Protein AF-A0A389MNS5-F1 (afdb_monomer_lite)

pLDDT: mean 88.25, std 8.62, range [44.12, 96.88]

Radius of gyration: 21.3 Å; chains: 1; bounding box: 51×49×51 Å

Secondary structure (DSSP, 8-state):
-HHHHHHHHHHHHHHHHHHHHTT-SS-TTSTHHHHHHHHHHHHHHHHHHHHHHHHHHHHHHHHHHHHHHHHHHHHHTTSS-GGGG--BTTB-HHHHHHHHHHHHHHHHHHHTTSS-HHHHHHHHHHHHHHHHHHHHHHHHHH--SHHHHHHHHHHHHHHHHHHHHS-TTTTHHHHHHHHHHHHHHHHHHTT--

Foldseek 3Di:
DVVVVVVVVVVVVVVVVVLVVVPDPPPSVCSVLVVQCVPPNNVSSVVVVVVVVVVVVVVVVVVLQVVLVVQLVCCVVVNHPVVQVDDDVNGSVVSSVVSVVVVVVVVVCCVVVVDNPVLVVVLVVLVVLLVQLVVLVVQCVPDPDPVSVVVSVVSNVVSVVVLVVPDPVSVVSVVVVVVVVVVVVVVVVVVVD

Structure (mmCIF, N/CA/C/O backbone):
data_AF-A0A389MNS5-F1
#
_entry.id   AF-A0A389MNS5-F1
#
loop_
_atom_site.group_PDB
_atom_site.id
_atom_site.type_symbol
_atom_site.label_atom_id
_atom_site.label_alt_id
_atom_site.label_comp_id
_atom_site.label_asym_id
_atom_site.label_entity_id
_atom_site.label_seq_id
_atom_site.pdbx_PDB_ins_code
_atom_site.Cartn_x
_atom_site.Cartn_y
_atom_site.Cartn_z
_atom_site.occupancy
_atom_site.B_iso_or_equiv
_atom_site.auth_seq_id
_atom_site.auth_comp_id
_atom_site.auth_asym_id
_atom_site.auth_atom_id
_atom_site.pdbx_PDB_model_num
ATOM 1 N N . MET A 1 1 ? 15.206 4.095 14.505 1.00 79.56 1 MET A N 1
ATOM 2 C CA . MET A 1 1 ? 14.026 4.662 13.815 1.00 79.56 1 MET A CA 1
ATOM 3 C C . MET A 1 1 ? 14.350 5.942 13.050 1.00 79.56 1 MET A C 1
ATOM 5 O O . MET A 1 1 ? 14.153 5.949 11.846 1.00 79.56 1 MET A O 1
ATOM 9 N N . ALA A 1 2 ? 14.882 6.997 13.681 1.00 88.06 2 ALA A N 1
ATOM 10 C CA . ALA A 1 2 ? 15.203 8.244 12.966 1.00 88.06 2 ALA A CA 1
ATOM 11 C C . ALA A 1 2 ? 16.257 8.059 11.852 1.00 88.06 2 ALA A C 1
ATOM 13 O O . ALA A 1 2 ? 16.038 8.487 10.726 1.00 88.06 2 ALA A O 1
ATOM 14 N N . LEU A 1 3 ? 17.354 7.345 12.131 1.00 91.06 3 LEU A N 1
ATOM 15 C CA . LEU A 1 3 ? 18.399 7.080 11.134 1.00 91.06 3 LEU A CA 1
ATOM 16 C C . LEU A 1 3 ? 17.879 6.278 9.929 1.00 91.06 3 LEU A C 1
ATOM 18 O O . LEU A 1 3 ? 18.114 6.656 8.789 1.00 91.06 3 LEU A O 1
ATOM 22 N N . SER A 1 4 ? 17.127 5.201 10.175 1.00 91.06 4 SER A N 1
ATOM 23 C CA . SER A 1 4 ? 16.529 4.387 9.109 1.00 91.06 4 SER A CA 1
ATOM 24 C C . SER A 1 4 ? 15.528 5.183 8.269 1.00 91.06 4 SER A C 1
ATOM 26 O O . SER A 1 4 ? 15.476 5.001 7.058 1.00 91.06 4 SER A O 1
ATOM 28 N N . TYR A 1 5 ? 14.770 6.090 8.895 1.00 90.06 5 TYR A N 1
ATOM 29 C CA . TYR A 1 5 ? 13.868 7.000 8.194 1.00 90.06 5 TYR A CA 1
ATOM 30 C C . TYR A 1 5 ? 14.632 7.956 7.271 1.00 90.06 5 TYR A C 1
ATOM 32 O O . TYR A 1 5 ? 14.294 8.059 6.097 1.00 90.06 5 TYR A O 1
ATOM 40 N N . VAL A 1 6 ? 15.695 8.598 7.771 1.00 95.44 6 VAL A N 1
ATOM 41 C CA . VAL A 1 6 ? 16.532 9.507 6.968 1.00 95.44 6 VAL A CA 1
ATOM 42 C C . VAL A 1 6 ? 17.182 8.767 5.803 1.00 95.44 6 VAL A C 1
ATOM 44 O O . VAL A 1 6 ? 17.135 9.253 4.681 1.00 95.44 6 VAL A O 1
ATOM 47 N N . ILE A 1 7 ? 17.737 7.575 6.039 1.00 94.44 7 ILE A N 1
ATOM 48 C CA . ILE A 1 7 ? 18.347 6.762 4.978 1.00 94.44 7 ILE A CA 1
ATOM 49 C C . ILE A 1 7 ? 17.316 6.417 3.900 1.00 94.44 7 ILE A C 1
ATOM 51 O O . ILE A 1 7 ? 17.575 6.641 2.721 1.00 94.44 7 ILE A O 1
ATOM 55 N N . ALA A 1 8 ? 16.144 5.910 4.289 1.00 92.12 8 ALA A N 1
ATOM 56 C CA . ALA A 1 8 ? 15.100 5.546 3.336 1.00 92.12 8 ALA A CA 1
ATOM 57 C C . ALA A 1 8 ? 14.611 6.762 2.536 1.00 92.12 8 ALA A C 1
ATOM 59 O O . ALA A 1 8 ? 14.512 6.687 1.314 1.00 92.12 8 ALA A O 1
ATOM 60 N N . LEU A 1 9 ? 14.359 7.889 3.210 1.00 95.31 9 LEU A N 1
ATOM 61 C CA . LEU A 1 9 ? 13.940 9.133 2.568 1.00 95.31 9 LEU A CA 1
ATOM 62 C C . LEU A 1 9 ? 14.981 9.610 1.548 1.00 95.31 9 LEU A C 1
ATOM 64 O O . LEU A 1 9 ? 14.625 9.914 0.413 1.00 95.31 9 LEU A O 1
ATOM 68 N N . SER A 1 10 ? 16.262 9.618 1.923 1.00 95.25 10 SER A N 1
ATOM 69 C CA . SER A 1 10 ? 17.355 9.989 1.023 1.00 95.25 10 SER A CA 1
ATOM 70 C C . SER A 1 10 ? 17.436 9.062 -0.187 1.00 95.25 10 SER A C 1
ATOM 72 O O . SER A 1 10 ? 17.551 9.546 -1.306 1.00 95.25 10 SER A O 1
ATOM 74 N N . ILE A 1 11 ? 17.322 7.743 0.006 1.00 93.06 11 ILE A N 1
ATOM 75 C CA . ILE A 1 11 ? 17.327 6.774 -1.100 1.00 93.06 11 ILE A CA 1
ATOM 76 C C . ILE A 1 11 ? 16.161 7.043 -2.058 1.00 93.06 11 ILE A C 1
ATOM 78 O O . ILE A 1 11 ? 16.379 7.114 -3.265 1.00 93.06 11 ILE A O 1
ATOM 82 N N . TYR A 1 12 ? 14.945 7.240 -1.540 1.00 92.19 12 TYR A N 1
ATOM 83 C CA . TYR A 1 12 ? 13.779 7.524 -2.380 1.00 92.19 12 TYR A CA 1
ATOM 84 C C . TYR A 1 12 ? 13.935 8.823 -3.173 1.00 92.19 12 TYR A C 1
ATOM 86 O O . TYR A 1 12 ? 13.671 8.829 -4.373 1.00 92.19 12 TYR A O 1
ATOM 94 N N . LEU A 1 13 ? 14.400 9.902 -2.536 1.00 94.31 13 LEU A N 1
ATOM 95 C CA . LEU A 1 13 ? 14.616 11.186 -3.208 1.00 94.31 13 LEU A CA 1
ATOM 96 C C . LEU A 1 13 ? 15.709 11.097 -4.279 1.00 94.31 13 LEU A C 1
ATOM 98 O O . LEU A 1 13 ? 15.526 11.613 -5.379 1.00 94.31 13 LEU A O 1
ATOM 102 N N . LEU A 1 14 ? 16.819 10.414 -3.986 1.00 91.75 14 LEU A N 1
ATOM 103 C CA . LEU A 1 14 ? 17.921 10.235 -4.933 1.00 91.75 14 LEU A CA 1
ATOM 104 C C . LEU A 1 14 ? 17.500 9.398 -6.142 1.00 91.75 14 LEU A C 1
ATOM 106 O O . LEU A 1 14 ? 17.809 9.770 -7.271 1.00 91.75 14 LEU A O 1
ATOM 110 N N . ILE A 1 15 ? 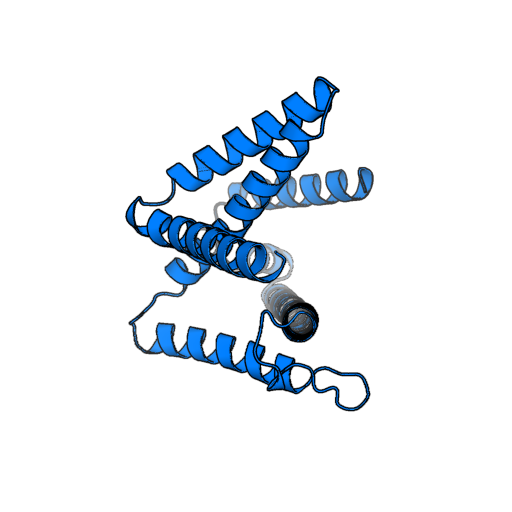16.768 8.301 -5.926 1.00 87.94 15 ILE A N 1
ATOM 111 C CA . ILE A 1 15 ? 16.247 7.472 -7.020 1.00 87.94 15 ILE A CA 1
ATOM 112 C C . ILE A 1 15 ? 15.243 8.266 -7.856 1.00 87.94 15 ILE A C 1
ATOM 114 O O . ILE A 1 15 ? 15.350 8.266 -9.078 1.00 87.94 15 ILE A O 1
ATOM 118 N N . ALA A 1 16 ? 14.297 8.967 -7.225 1.00 88.12 16 ALA A N 1
ATOM 119 C CA . ALA A 1 16 ? 13.317 9.779 -7.942 1.00 88.12 16 ALA A CA 1
ATOM 120 C C . ALA A 1 16 ? 13.998 10.851 -8.806 1.00 88.12 16 ALA A C 1
ATOM 122 O O . ALA A 1 16 ? 13.652 11.020 -9.974 1.00 88.12 16 ALA A O 1
ATOM 123 N N . TRP A 1 17 ? 15.012 11.525 -8.258 1.00 89.56 17 TRP A N 1
ATOM 124 C CA . TRP A 1 17 ? 15.795 12.508 -8.998 1.00 89.56 17 TRP A CA 1
ATOM 125 C C . TRP A 1 17 ? 16.568 11.882 -10.166 1.00 89.56 17 TRP A C 1
ATOM 127 O O . TRP A 1 17 ? 16.546 12.425 -11.269 1.00 89.56 17 TRP A O 1
ATOM 137 N N . LEU A 1 18 ? 17.195 10.723 -9.953 1.00 86.25 18 LEU A N 1
ATOM 138 C CA . LEU A 1 18 ? 17.927 9.982 -10.982 1.00 86.25 18 LEU A CA 1
ATOM 139 C C . LEU A 1 18 ? 17.016 9.527 -12.130 1.00 86.25 18 LEU A C 1
ATOM 141 O O . LEU A 1 18 ? 17.358 9.690 -13.296 1.00 86.25 18 LEU A O 1
ATOM 145 N N . VAL A 1 19 ? 15.837 8.989 -11.818 1.00 84.75 19 VAL A N 1
ATOM 146 C CA . VAL A 1 19 ? 14.870 8.545 -12.833 1.00 84.75 19 VAL A CA 1
ATOM 147 C C . VAL A 1 19 ? 14.302 9.741 -13.597 1.00 84.75 19 VAL A C 1
ATOM 149 O O . VAL A 1 19 ? 14.167 9.684 -14.817 1.00 84.75 19 VAL A O 1
ATOM 152 N N . SER A 1 20 ? 14.022 10.846 -12.899 1.00 85.12 20 SER A N 1
ATOM 153 C CA . SER A 1 20 ? 13.537 12.081 -13.519 1.00 85.12 20 SER A CA 1
ATOM 154 C C . SER A 1 20 ? 14.567 12.731 -14.444 1.00 85.12 20 SER A C 1
ATOM 156 O O . SER A 1 20 ? 14.172 13.358 -15.424 1.00 85.12 20 SER A O 1
ATOM 158 N N . SER A 1 21 ? 15.863 12.631 -14.140 1.00 84.69 21 SER A N 1
ATOM 159 C CA . SER A 1 21 ? 16.923 13.229 -14.962 1.00 84.69 21 SER A CA 1
ATOM 160 C C . SER A 1 21 ? 17.310 12.364 -16.162 1.00 84.69 21 SER A C 1
ATOM 162 O O . SER A 1 21 ? 17.815 12.893 -17.149 1.00 84.69 21 SER A O 1
ATOM 164 N N . ALA A 1 22 ? 17.020 11.062 -16.119 1.00 80.38 22 ALA A N 1
ATOM 165 C CA . ALA A 1 22 ? 17.380 10.101 -17.159 1.00 80.38 22 ALA A CA 1
ATOM 166 C C . ALA A 1 22 ? 16.559 10.201 -18.466 1.00 80.38 22 ALA A C 1
ATOM 168 O O . ALA A 1 22 ? 16.797 9.400 -19.365 1.00 80.38 22 ALA A O 1
ATOM 169 N N . GLN A 1 23 ? 15.607 11.143 -18.583 1.00 71.00 23 GLN A N 1
ATOM 170 C CA . GLN A 1 23 ? 14.767 11.378 -19.777 1.00 71.00 23 GLN A CA 1
ATOM 171 C C . GLN A 1 23 ? 14.205 10.088 -20.411 1.00 71.00 23 GLN A C 1
ATOM 173 O O . GLN A 1 23 ? 14.219 9.907 -21.625 1.00 71.00 23 GLN A O 1
ATOM 178 N N . LEU A 1 24 ? 13.722 9.158 -19.583 1.00 73.56 24 LEU A N 1
ATOM 179 C CA . LEU A 1 24 ? 13.164 7.897 -20.068 1.00 73.56 24 LEU A CA 1
ATOM 180 C C . LEU A 1 24 ? 11.864 8.173 -20.839 1.00 73.56 24 LEU A C 1
ATOM 182 O O . LEU A 1 24 ? 10.874 8.578 -20.240 1.00 73.56 24 LEU A O 1
ATOM 186 N N . GLU A 1 25 ? 11.862 7.941 -22.154 1.00 60.22 25 GLU A N 1
ATOM 187 C CA . GLU A 1 25 ? 10.748 8.320 -23.043 1.00 60.22 25 GLU A CA 1
ATOM 188 C C . GLU A 1 25 ? 9.469 7.475 -22.866 1.00 60.22 25 GLU A C 1
ATOM 190 O O . GLU A 1 25 ? 8.421 7.840 -23.390 1.00 60.22 25 GLU A O 1
ATOM 195 N N . SER A 1 26 ? 9.515 6.344 -22.147 1.00 60.53 26 SER A N 1
ATOM 196 C CA . SER A 1 26 ? 8.335 5.461 -22.009 1.00 60.53 26 SER A CA 1
ATOM 197 C C . SER A 1 26 ? 8.367 4.408 -20.889 1.00 60.53 26 SER A C 1
ATOM 199 O O . SER A 1 26 ? 7.357 3.752 -20.663 1.00 60.53 26 SER A O 1
ATOM 201 N N . ASN A 1 27 ? 9.470 4.241 -20.145 1.00 64.12 27 ASN A N 1
ATOM 202 C CA . ASN A 1 27 ? 9.654 3.107 -19.219 1.00 64.12 27 ASN A CA 1
ATOM 203 C C . ASN A 1 27 ? 9.802 3.530 -17.746 1.00 64.12 27 ASN A C 1
ATOM 205 O O . ASN A 1 27 ? 10.743 3.118 -17.064 1.00 64.12 27 ASN A O 1
ATOM 209 N N . TYR A 1 28 ? 8.884 4.358 -17.238 1.00 68.69 28 TYR A N 1
ATOM 210 C CA . TYR A 1 28 ? 8.904 4.794 -15.831 1.00 68.69 28 TYR A CA 1
ATOM 211 C C . TYR A 1 28 ? 8.653 3.658 -14.832 1.00 68.69 28 TYR A C 1
ATOM 213 O O . TYR A 1 28 ? 9.033 3.771 -13.669 1.00 68.69 28 TYR A O 1
ATOM 221 N N . GLU A 1 29 ? 8.028 2.567 -15.276 1.00 73.06 29 GLU A N 1
ATOM 222 C CA . GLU A 1 29 ? 7.687 1.410 -14.441 1.00 73.06 29 GLU A CA 1
ATOM 223 C C . GLU A 1 29 ? 8.903 0.516 -14.164 1.00 73.06 29 GLU A C 1
ATOM 225 O O . GLU A 1 29 ? 9.010 -0.096 -13.101 1.00 73.06 29 GLU A O 1
ATOM 230 N N . THR A 1 30 ? 9.862 0.477 -15.093 1.00 85.00 30 THR A N 1
ATOM 231 C CA . THR A 1 30 ? 11.074 -0.343 -14.986 1.00 85.00 30 THR A CA 1
ATOM 232 C C . THR A 1 30 ? 12.341 0.457 -15.306 1.00 85.00 30 THR A C 1
ATOM 234 O O . THR A 1 30 ? 13.139 0.036 -16.148 1.00 85.00 30 THR A O 1
ATOM 237 N N . PRO A 1 31 ? 12.579 1.602 -14.640 1.00 85.56 31 PRO A N 1
ATOM 238 C CA . PRO A 1 31 ? 13.595 2.566 -15.060 1.00 85.56 31 PRO A CA 1
ATOM 239 C C . PRO A 1 31 ? 15.023 2.023 -14.911 1.00 85.56 31 PRO A C 1
ATOM 241 O O . PRO A 1 31 ? 15.931 2.431 -15.628 1.00 85.56 31 PRO A O 1
ATOM 244 N N . PHE A 1 32 ? 15.230 1.048 -14.023 1.00 86.94 32 PHE A N 1
ATOM 245 C CA . PHE A 1 32 ? 16.531 0.417 -13.806 1.00 86.94 32 PHE A CA 1
ATOM 246 C C . PHE A 1 32 ? 16.976 -0.491 -14.960 1.00 86.94 32 PHE A C 1
ATOM 248 O O . PHE A 1 32 ? 18.177 -0.689 -15.136 1.00 86.94 32 PHE A O 1
ATOM 255 N N . ILE A 1 33 ? 16.049 -1.028 -15.761 1.00 89.88 33 ILE A N 1
ATOM 256 C CA . ILE A 1 33 ? 16.388 -1.894 -16.900 1.00 89.88 33 ILE A CA 1
ATOM 257 C C . ILE A 1 33 ? 17.168 -1.115 -17.971 1.00 89.88 33 ILE A C 1
ATOM 259 O O . ILE A 1 33 ? 18.317 -1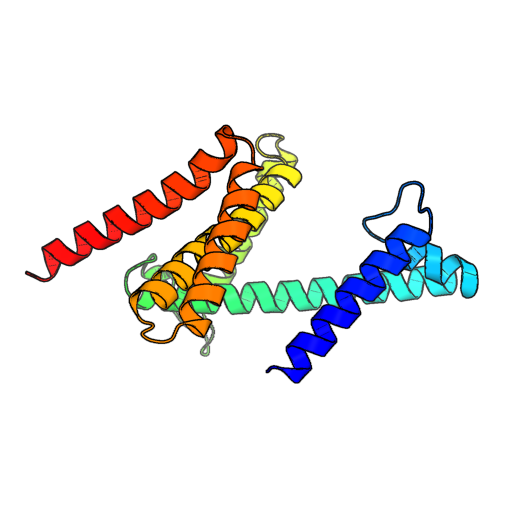.479 -18.221 1.00 89.88 33 ILE A O 1
ATOM 263 N N . PRO A 1 34 ? 16.640 -0.027 -18.571 1.00 87.94 34 PRO A N 1
ATOM 264 C CA . PRO A 1 34 ? 17.375 0.714 -19.595 1.00 87.94 34 PRO A CA 1
ATOM 265 C C . PRO A 1 34 ? 18.667 1.337 -19.048 1.00 87.94 34 PRO A C 1
ATOM 267 O O . PRO A 1 34 ? 19.681 1.325 -19.740 1.00 87.94 34 PRO A O 1
ATOM 270 N N . LEU A 1 35 ? 18.671 1.803 -17.793 1.00 87.06 35 LEU A N 1
ATOM 271 C CA . LEU A 1 35 ? 19.863 2.371 -17.153 1.00 87.06 35 LEU A CA 1
ATOM 272 C C . LEU A 1 35 ? 20.999 1.352 -17.007 1.00 87.06 35 LEU A C 1
ATOM 274 O O . LEU A 1 35 ? 22.148 1.643 -17.330 1.00 87.06 35 LEU A O 1
ATOM 278 N N . THR A 1 36 ? 20.690 0.146 -16.530 1.00 89.44 36 THR A N 1
ATOM 279 C CA . THR A 1 36 ? 21.702 -0.912 -16.391 1.00 89.44 36 THR A CA 1
ATOM 280 C C . THR A 1 36 ? 22.114 -1.473 -17.742 1.00 89.44 36 THR A C 1
ATOM 282 O O . THR A 1 36 ? 23.295 -1.736 -17.949 1.00 89.44 36 THR A O 1
ATOM 285 N N . GLN A 1 37 ? 21.179 -1.603 -18.684 1.00 91.50 37 GLN A N 1
ATOM 286 C CA . GLN A 1 37 ? 21.466 -2.071 -20.035 1.00 91.50 37 GLN A CA 1
ATOM 287 C C . GLN A 1 37 ? 22.392 -1.115 -20.795 1.00 91.50 37 GLN A C 1
ATOM 289 O O . GLN A 1 37 ? 23.255 -1.580 -21.535 1.00 91.50 37 GLN A O 1
ATOM 294 N N . ALA A 1 38 ? 22.273 0.198 -20.579 1.00 88.62 38 ALA A N 1
ATOM 295 C CA . ALA A 1 38 ? 23.166 1.189 -21.179 1.00 88.62 38 ALA A CA 1
ATOM 296 C C . ALA A 1 38 ? 24.636 1.022 -20.746 1.00 88.62 38 ALA A C 1
ATOM 298 O O . ALA A 1 38 ? 25.537 1.382 -21.497 1.00 88.62 38 ALA A O 1
ATOM 299 N N . VAL A 1 39 ? 24.884 0.461 -19.556 1.00 91.75 39 VAL A N 1
ATOM 300 C CA . VAL A 1 39 ? 26.237 0.300 -18.990 1.00 91.75 39 VAL A CA 1
ATOM 301 C C . VAL A 1 39 ? 26.764 -1.129 -19.142 1.00 91.75 39 VAL A C 1
ATOM 303 O O . VAL A 1 39 ? 27.933 -1.334 -19.453 1.00 91.75 39 VAL A O 1
ATOM 306 N N . LEU A 1 40 ? 25.912 -2.127 -18.910 1.00 93.75 40 LEU A N 1
ATOM 307 C CA . LEU A 1 40 ? 26.276 -3.546 -18.811 1.00 93.75 40 LEU A CA 1
ATOM 308 C C . LEU A 1 40 ? 25.766 -4.381 -19.998 1.00 93.75 40 LEU A C 1
ATOM 310 O O . LEU A 1 40 ? 25.896 -5.608 -20.004 1.00 93.75 40 LEU A O 1
ATOM 314 N N . GLY A 1 41 ? 25.151 -3.738 -20.993 1.00 94.38 41 GLY A N 1
ATOM 315 C CA . GLY A 1 41 ? 24.521 -4.401 -22.129 1.00 94.38 41 GLY A CA 1
ATOM 316 C C . GLY A 1 41 ? 23.293 -5.232 -21.740 1.00 94.38 41 GLY A C 1
ATOM 317 O O . GLY A 1 41 ? 22.789 -5.190 -20.615 1.00 94.38 41 GLY A O 1
ATOM 318 N N . HIS A 1 42 ? 22.801 -6.033 -22.687 1.00 94.00 42 HIS A N 1
ATOM 319 C CA . HIS A 1 42 ? 21.581 -6.832 -22.510 1.00 94.00 42 HIS A CA 1
ATOM 320 C C . HIS A 1 42 ? 21.647 -7.810 -21.327 1.00 94.00 42 HIS A C 1
ATOM 322 O O . HIS A 1 42 ? 20.645 -8.015 -20.647 1.00 94.00 42 HIS A O 1
ATOM 328 N N . ALA A 1 43 ? 22.824 -8.376 -21.042 1.00 94.25 43 ALA A N 1
ATOM 329 C CA . ALA A 1 43 ? 23.010 -9.281 -19.910 1.00 94.25 43 ALA A CA 1
ATOM 330 C C . ALA A 1 43 ? 22.714 -8.593 -18.563 1.00 94.25 43 ALA A C 1
ATOM 332 O O . ALA A 1 43 ? 22.045 -9.180 -17.711 1.00 94.25 43 ALA A O 1
ATOM 333 N N . GLY A 1 44 ? 23.140 -7.335 -18.391 1.00 92.31 44 GLY A N 1
ATOM 334 C CA . GLY A 1 44 ? 22.820 -6.540 -17.202 1.00 92.31 44 GLY A CA 1
ATOM 335 C C . GLY A 1 44 ? 21.327 -6.233 -17.077 1.00 92.31 44 GLY 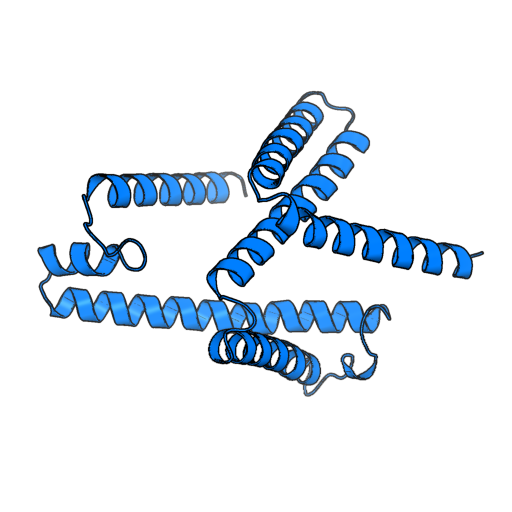A C 1
ATOM 336 O O . GLY A 1 44 ? 20.768 -6.364 -15.987 1.00 92.31 44 GLY A O 1
ATOM 337 N N . GLY A 1 45 ? 20.668 -5.925 -18.200 1.00 91.75 45 GLY A N 1
ATOM 338 C CA . GLY A 1 45 ? 19.216 -5.732 -18.262 1.00 91.75 45 GLY A CA 1
ATOM 339 C C . GLY A 1 45 ? 18.432 -6.973 -17.813 1.00 91.75 45 GLY A C 1
ATOM 340 O O . GLY A 1 45 ? 17.511 -6.873 -16.999 1.00 91.75 45 GLY A O 1
ATOM 341 N N . TYR A 1 46 ? 18.826 -8.168 -18.266 1.00 94.38 46 TYR A N 1
ATOM 342 C CA . TYR A 1 46 ? 18.196 -9.418 -17.823 1.00 94.38 46 TYR A CA 1
ATOM 343 C C . TYR A 1 46 ? 18.442 -9.707 -16.341 1.00 94.38 46 TYR A C 1
ATOM 345 O O . TYR A 1 46 ? 17.509 -10.079 -15.627 1.00 94.38 46 TYR A O 1
ATOM 353 N N . ALA A 1 47 ? 19.670 -9.496 -15.860 1.00 95.25 47 ALA A N 1
ATOM 354 C CA . ALA A 1 47 ? 20.016 -9.724 -14.461 1.00 95.25 47 ALA A CA 1
ATOM 355 C C . ALA A 1 47 ? 19.210 -8.821 -13.513 1.00 95.25 47 ALA A C 1
ATOM 357 O O . ALA A 1 47 ? 18.643 -9.315 -12.535 1.00 95.25 47 ALA A O 1
ATOM 358 N N . ILE A 1 48 ? 19.099 -7.518 -13.813 1.00 94.50 48 ILE A N 1
ATOM 359 C CA . ILE A 1 48 ? 18.323 -6.597 -12.969 1.00 94.50 48 ILE A CA 1
ATOM 360 C C . ILE A 1 48 ? 16.824 -6.906 -13.017 1.00 94.50 48 ILE A C 1
ATOM 362 O O . ILE A 1 48 ? 16.151 -6.805 -11.995 1.00 94.50 48 ILE A O 1
ATOM 366 N N . SER A 1 49 ? 16.310 -7.341 -14.171 1.00 93.25 49 SER A N 1
ATOM 367 C CA . SER A 1 49 ? 14.904 -7.729 -14.329 1.00 93.25 49 SER A CA 1
ATOM 368 C C . SER A 1 49 ? 14.573 -8.952 -13.476 1.00 93.25 49 SER A C 1
ATOM 370 O O . SER A 1 49 ? 13.598 -8.942 -12.727 1.00 93.25 49 SER A O 1
ATOM 372 N N . ALA A 1 50 ? 15.420 -9.985 -13.528 1.00 95.50 50 ALA A N 1
ATOM 373 C CA . ALA A 1 50 ? 15.263 -11.180 -12.705 1.00 95.50 50 ALA A CA 1
ATOM 374 C C . ALA A 1 50 ? 15.320 -10.841 -11.209 1.00 95.50 50 ALA A C 1
ATOM 376 O O . ALA A 1 50 ? 14.474 -11.295 -10.438 1.00 95.50 50 ALA A O 1
ATOM 377 N N . LEU A 1 51 ? 16.269 -9.991 -10.803 1.00 95.06 51 LEU A N 1
ATOM 378 C CA . LEU A 1 51 ? 16.371 -9.532 -9.420 1.00 95.06 51 LEU A CA 1
ATOM 379 C C . LEU A 1 51 ? 15.117 -8.763 -8.981 1.00 95.06 51 LEU A C 1
ATOM 381 O O . LEU A 1 51 ? 14.586 -9.036 -7.905 1.00 95.06 51 LEU A O 1
ATOM 385 N N . ALA A 1 52 ? 14.615 -7.844 -9.807 1.00 92.56 52 ALA A N 1
ATOM 386 C CA . ALA A 1 52 ? 13.408 -7.076 -9.513 1.00 92.56 52 ALA A CA 1
ATOM 387 C C . ALA A 1 52 ? 12.189 -7.990 -9.320 1.00 92.56 52 ALA A C 1
ATOM 389 O O . ALA A 1 52 ? 11.479 -7.857 -8.322 1.00 92.56 52 ALA A O 1
ATOM 390 N N . VAL A 1 53 ? 11.989 -8.967 -10.211 1.00 94.62 53 VAL A N 1
ATOM 391 C CA . VAL A 1 53 ? 10.903 -9.954 -10.091 1.00 94.62 53 VAL A CA 1
ATOM 392 C C . VAL A 1 53 ? 11.024 -10.744 -8.789 1.00 94.62 53 VAL A C 1
ATOM 394 O O . VAL A 1 53 ? 10.044 -10.854 -8.054 1.00 94.62 53 VAL A O 1
ATOM 397 N N . LEU A 1 54 ? 12.217 -11.245 -8.454 1.00 96.50 54 LEU A N 1
ATOM 398 C CA . LEU A 1 54 ? 12.438 -11.992 -7.211 1.00 96.50 54 LEU A CA 1
ATOM 399 C C . LEU A 1 54 ? 12.122 -11.151 -5.968 1.00 96.50 54 LEU A C 1
ATOM 401 O O . LEU A 1 54 ? 11.462 -11.641 -5.050 1.00 96.50 54 LEU A O 1
ATOM 405 N N . LEU A 1 55 ? 12.551 -9.886 -5.942 1.00 94.75 55 LEU A N 1
ATOM 406 C CA . LEU A 1 55 ? 12.290 -8.973 -4.827 1.00 94.75 55 LEU A CA 1
ATOM 407 C C . LEU A 1 55 ? 10.797 -8.663 -4.673 1.00 94.75 55 LEU A C 1
ATOM 409 O O . LEU A 1 55 ? 10.276 -8.710 -3.557 1.00 94.75 55 LEU A O 1
ATOM 413 N N . VAL A 1 56 ? 10.095 -8.390 -5.777 1.00 94.12 56 VAL A N 1
ATOM 414 C CA . VAL A 1 56 ? 8.647 -8.124 -5.767 1.00 94.12 56 VAL A CA 1
ATOM 415 C C . VAL A 1 56 ? 7.872 -9.360 -5.316 1.00 94.12 56 VAL A C 1
ATOM 417 O O . VAL A 1 56 ? 7.001 -9.255 -4.454 1.00 94.12 56 VAL A O 1
ATOM 420 N N . VAL A 1 57 ? 8.219 -10.545 -5.824 1.00 95.75 57 VAL A N 1
ATOM 421 C CA . VAL A 1 57 ? 7.583 -11.810 -5.427 1.00 95.75 57 VAL A CA 1
ATOM 422 C C . VAL A 1 57 ? 7.819 -12.103 -3.944 1.00 95.75 57 VAL A C 1
ATOM 424 O O . VAL A 1 57 ? 6.875 -12.434 -3.224 1.00 95.75 57 VAL A O 1
ATOM 427 N N . ALA A 1 58 ? 9.047 -11.930 -3.448 1.00 95.56 58 ALA A N 1
ATOM 428 C CA . ALA A 1 58 ? 9.351 -12.093 -2.028 1.00 95.56 58 ALA A CA 1
ATOM 429 C C . ALA A 1 58 ? 8.549 -11.112 -1.152 1.00 95.56 58 ALA A C 1
ATOM 431 O O . ALA A 1 58 ? 8.014 -11.501 -0.108 1.00 95.56 58 ALA A O 1
ATOM 432 N N . ASN A 1 59 ? 8.414 -9.855 -1.589 1.00 96.12 59 ASN A N 1
ATOM 433 C CA . ASN A 1 59 ? 7.604 -8.855 -0.897 1.00 96.12 59 ASN A CA 1
ATOM 434 C C . ASN A 1 59 ? 6.114 -9.233 -0.879 1.00 96.12 59 ASN A C 1
ATOM 436 O O . ASN A 1 59 ? 5.488 -9.183 0.181 1.00 96.12 59 ASN A O 1
ATOM 440 N N . LEU A 1 60 ? 5.573 -9.698 -2.009 1.00 94.56 60 LEU A N 1
ATOM 441 C CA . LEU A 1 60 ? 4.190 -10.159 -2.129 1.00 94.56 60 LEU A CA 1
ATOM 442 C C . LEU A 1 60 ? 3.897 -11.337 -1.191 1.00 94.56 60 LEU A C 1
ATOM 444 O O . LEU A 1 60 ? 2.893 -11.319 -0.478 1.00 94.56 60 LEU A O 1
ATOM 448 N N . PHE A 1 61 ? 4.783 -12.335 -1.127 1.00 94.56 61 PHE A N 1
ATOM 449 C CA . PHE A 1 61 ? 4.631 -13.452 -0.189 1.00 94.56 61 PHE A CA 1
ATOM 450 C C . PHE A 1 61 ? 4.591 -12.975 1.264 1.00 94.56 61 PHE A C 1
ATOM 452 O O . PHE A 1 61 ? 3.722 -13.400 2.031 1.00 94.56 61 PHE A O 1
ATOM 459 N N . SER A 1 62 ? 5.495 -12.068 1.641 1.00 95.19 62 SER A N 1
ATOM 460 C CA . SER A 1 62 ? 5.509 -11.474 2.981 1.00 95.19 62 SER A CA 1
ATOM 461 C C . SER A 1 62 ? 4.207 -10.723 3.282 1.00 95.19 62 SER A C 1
ATOM 463 O O . SER A 1 62 ? 3.616 -10.909 4.350 1.00 95.19 62 SER A O 1
ATOM 465 N N . ALA A 1 63 ? 3.704 -9.945 2.319 1.00 94.38 63 ALA A N 1
ATOM 466 C CA . ALA A 1 63 ? 2.454 -9.206 2.448 1.00 94.38 63 ALA A CA 1
ATOM 467 C C . ALA A 1 63 ? 1.248 -10.137 2.643 1.00 94.38 63 ALA A C 1
ATOM 469 O O . ALA A 1 63 ? 0.465 -9.924 3.569 1.00 94.38 63 ALA A O 1
ATOM 470 N N . ILE A 1 64 ? 1.126 -11.206 1.846 1.00 96.31 64 ILE A N 1
ATOM 471 C CA . ILE A 1 64 ? 0.040 -12.192 1.978 1.00 96.31 64 ILE A CA 1
ATOM 472 C C . ILE A 1 64 ? 0.024 -12.775 3.393 1.00 96.31 64 ILE A C 1
ATOM 474 O O . ILE A 1 64 ? -1.017 -12.773 4.055 1.00 96.31 64 ILE A O 1
ATOM 478 N N . TRP A 1 65 ? 1.173 -13.223 3.903 1.00 95.94 65 TRP A N 1
ATOM 479 C CA . TRP A 1 65 ? 1.262 -13.774 5.257 1.00 95.94 65 TRP A CA 1
ATOM 480 C C . TRP A 1 65 ? 0.987 -12.732 6.345 1.00 95.94 65 TRP A C 1
ATOM 482 O O . TRP A 1 65 ? 0.269 -13.028 7.304 1.00 95.94 65 TRP A O 1
ATOM 492 N N . GLY A 1 66 ? 1.525 -11.519 6.204 1.00 95.62 66 GLY A N 1
ATOM 493 C CA . GLY A 1 66 ? 1.312 -10.421 7.147 1.00 95.62 66 GLY A CA 1
ATOM 494 C C . GLY A 1 66 ? -0.163 -10.038 7.265 1.00 95.62 66 GLY A C 1
ATOM 495 O O . GLY A 1 66 ? -0.714 -10.017 8.368 1.00 95.62 66 GLY A O 1
ATOM 496 N N . ILE A 1 67 ? -0.830 -9.829 6.129 1.00 95.19 67 ILE A N 1
ATOM 497 C CA . ILE A 1 67 ? -2.259 -9.495 6.072 1.00 95.19 67 ILE A CA 1
ATOM 498 C C . ILE A 1 67 ? -3.101 -10.660 6.603 1.00 95.19 67 ILE A C 1
ATOM 500 O O . ILE A 1 67 ? -4.039 -10.441 7.362 1.00 95.19 67 ILE A O 1
ATOM 504 N N . SER A 1 68 ? -2.741 -11.908 6.303 1.00 96.25 68 SER A N 1
ATOM 505 C CA . SER A 1 68 ? -3.470 -13.082 6.810 1.00 96.25 68 SER A CA 1
ATOM 506 C C . SER A 1 68 ? -3.453 -13.175 8.337 1.00 96.25 68 SER A C 1
ATOM 508 O O . SER A 1 68 ? -4.463 -13.525 8.948 1.00 96.25 68 SER A O 1
ATOM 510 N N . ARG A 1 69 ? -2.333 -12.817 8.981 1.00 95.44 69 ARG A N 1
ATOM 511 C CA . ARG A 1 69 ? -2.245 -12.732 10.451 1.00 95.44 69 ARG A CA 1
ATOM 512 C C . ARG A 1 69 ? -3.107 -11.601 11.011 1.00 95.44 69 ARG A C 1
ATOM 514 O O . ARG A 1 69 ? -3.737 -11.786 12.051 1.00 95.44 69 ARG A O 1
ATOM 521 N N . LEU A 1 70 ? -3.176 -10.463 10.318 1.00 93.94 70 LEU A N 1
ATOM 522 C CA . LEU A 1 70 ? -4.085 -9.372 10.676 1.00 93.94 70 LEU A CA 1
ATOM 523 C C . LEU A 1 70 ? -5.549 -9.824 10.579 1.00 93.94 70 LEU A C 1
ATOM 525 O O . LEU A 1 70 ? -6.302 -9.645 11.530 1.00 93.94 70 LEU A O 1
ATOM 529 N N . VAL A 1 71 ? -5.939 -10.473 9.480 1.00 95.00 71 VAL A N 1
ATOM 530 C CA . VAL A 1 71 ? -7.298 -11.004 9.274 1.00 95.00 71 VAL A CA 1
ATOM 531 C C . VAL A 1 71 ? -7.662 -12.038 10.342 1.00 95.00 71 VAL A C 1
ATOM 533 O O . VAL A 1 71 ? -8.745 -11.960 10.919 1.00 95.00 71 VAL A O 1
ATOM 536 N N . TYR A 1 72 ? -6.754 -12.963 10.661 1.00 95.50 72 TYR A N 1
ATOM 537 C CA . TYR A 1 72 ? -6.921 -13.913 11.765 1.00 95.50 72 TYR A CA 1
ATOM 538 C C . TYR A 1 72 ? -7.142 -13.205 13.113 1.00 95.50 72 TYR A C 1
ATOM 540 O O . TYR A 1 72 ? -8.046 -13.559 13.873 1.00 95.50 72 TYR A O 1
ATOM 548 N N . SER A 1 73 ? -6.337 -12.179 13.407 1.00 93.88 73 SER A N 1
ATOM 549 C CA . SER A 1 73 ? -6.466 -11.384 14.632 1.00 93.88 73 SER A CA 1
ATOM 550 C C . SER A 1 73 ? -7.831 -10.692 14.697 1.00 93.88 73 SER A C 1
ATOM 552 O O . SER A 1 73 ? -8.560 -10.834 15.677 1.00 93.88 73 SER A O 1
ATOM 554 N N . LEU A 1 74 ? -8.253 -10.040 13.609 1.00 90.88 74 LEU A N 1
ATOM 555 C CA . LEU A 1 74 ? -9.571 -9.410 13.498 1.00 90.88 74 LEU A CA 1
ATOM 556 C C . LEU A 1 74 ? -10.715 -10.424 13.666 1.00 90.88 74 LEU A C 1
ATOM 558 O O . LEU A 1 74 ? -11.697 -10.137 14.353 1.00 90.88 74 LEU A O 1
ATOM 562 N N . ALA A 1 75 ? -10.590 -11.622 13.092 1.00 92.44 75 ALA A N 1
ATOM 563 C CA . ALA A 1 75 ? -11.560 -12.703 13.273 1.00 92.44 75 ALA A CA 1
ATOM 564 C C . ALA A 1 75 ? -11.651 -13.151 14.740 1.00 92.44 75 ALA A C 1
ATOM 566 O O . ALA A 1 75 ? -12.746 -13.405 15.241 1.00 92.44 75 ALA A O 1
ATOM 567 N N . SER A 1 76 ? -10.521 -13.166 15.452 1.00 90.56 76 SER A N 1
ATOM 568 C CA . SER A 1 76 ? -10.451 -13.537 16.872 1.00 90.56 76 SER A CA 1
ATOM 569 C C . SER A 1 76 ? -11.163 -12.518 17.773 1.00 90.56 76 SER A C 1
ATOM 571 O O . SER A 1 76 ? -11.767 -12.893 18.773 1.00 90.56 76 SER A O 1
ATOM 573 N N . TYR A 1 77 ? -11.198 -11.242 17.369 1.00 89.75 77 TYR A N 1
ATOM 574 C CA . TYR A 1 77 ? -12.002 -10.180 17.997 1.00 89.75 77 TYR A CA 1
ATOM 575 C C . TYR A 1 77 ? -13.447 -10.090 17.461 1.00 89.75 77 TYR A C 1
ATOM 577 O O . TYR A 1 77 ? -14.143 -9.089 17.679 1.00 89.75 77 TYR A O 1
ATOM 585 N N . GLY A 1 78 ? -13.907 -11.096 16.708 1.00 86.12 78 GLY A N 1
ATOM 586 C CA . GLY A 1 78 ? -15.256 -11.145 16.137 1.00 86.12 78 GLY A CA 1
ATOM 587 C C . GLY A 1 78 ? -15.549 -10.036 15.120 1.00 86.12 78 GLY A C 1
ATOM 588 O O . GLY A 1 78 ? -16.706 -9.659 14.949 1.00 86.12 78 GLY A O 1
ATOM 589 N N . ILE A 1 79 ? -14.516 -9.453 14.501 1.00 85.81 79 ILE A N 1
ATOM 590 C CA . ILE A 1 79 ? -14.652 -8.446 13.432 1.00 85.81 79 ILE A CA 1
ATOM 591 C C . ILE A 1 79 ? -14.823 -9.135 12.071 1.00 85.81 79 ILE A C 1
ATOM 593 O O . ILE A 1 79 ? -15.573 -8.651 11.231 1.00 85.81 79 ILE A O 1
ATOM 597 N N . ALA A 1 80 ? -14.166 -10.278 11.869 1.00 87.94 80 ALA A N 1
ATOM 598 C CA . ALA A 1 80 ? -14.241 -11.079 10.647 1.00 87.94 80 ALA A CA 1
ATOM 599 C C . ALA A 1 80 ? -14.883 -12.462 10.915 1.00 87.94 80 ALA A C 1
ATOM 601 O O . ALA A 1 80 ? -15.043 -12.844 12.080 1.00 87.94 80 ALA A O 1
ATOM 602 N N . PRO A 1 81 ? -15.273 -13.225 9.871 1.00 89.81 81 PRO A N 1
ATOM 603 C CA . PRO A 1 81 ? -15.921 -14.524 10.038 1.00 89.81 81 PRO A CA 1
ATOM 604 C C . PRO A 1 81 ? -15.119 -15.481 10.925 1.00 89.81 81 PRO A C 1
ATOM 606 O O . PRO A 1 81 ? -13.928 -15.701 10.702 1.00 89.81 81 PRO A O 1
ATOM 609 N N . ARG A 1 82 ? -15.796 -16.121 11.889 1.00 90.06 82 ARG A N 1
ATOM 610 C CA . ARG A 1 82 ? -15.175 -17.062 12.844 1.00 90.06 82 ARG A CA 1
ATOM 611 C C . ARG A 1 82 ? -14.433 -18.213 12.162 1.00 90.06 82 ARG A C 1
ATOM 613 O O . ARG A 1 82 ? -13.462 -18.719 12.700 1.00 90.06 82 ARG A O 1
ATOM 620 N N . GLY A 1 83 ? -14.833 -18.596 10.948 1.00 90.56 83 GLY A N 1
ATOM 621 C CA . GLY A 1 83 ? -14.134 -19.622 10.168 1.00 90.56 83 GLY A CA 1
ATOM 622 C C . GLY A 1 83 ? -12.655 -19.313 9.888 1.00 90.56 83 GLY A C 1
ATOM 623 O O . GLY A 1 83 ? -11.904 -20.244 9.599 1.00 90.56 83 GLY A O 1
ATOM 624 N N . LEU A 1 84 ? -12.234 -18.045 10.002 1.00 93.31 84 LEU A N 1
ATOM 625 C CA . LEU A 1 84 ? -10.861 -17.579 9.786 1.00 93.31 84 LEU A CA 1
ATOM 626 C C . LEU A 1 84 ? -9.975 -17.649 11.042 1.00 93.31 84 LEU A C 1
ATOM 628 O O . LEU A 1 84 ? -8.776 -17.416 10.928 1.00 93.31 84 LEU A O 1
ATOM 632 N N . THR A 1 85 ? -10.519 -17.999 12.216 1.00 93.81 85 THR A N 1
ATOM 633 C CA . THR A 1 85 ? -9.740 -18.169 13.463 1.00 93.81 85 THR A CA 1
ATOM 634 C C . THR A 1 85 ? -9.112 -19.559 13.596 1.00 93.81 85 THR A C 1
ATOM 636 O O . THR A 1 85 ? -8.595 -19.907 14.653 1.00 93.81 85 THR A O 1
ATOM 639 N N . VAL A 1 86 ? -9.181 -20.394 12.558 1.00 93.12 86 VAL A N 1
ATOM 640 C CA . VAL A 1 86 ? -8.604 -21.744 12.586 1.00 93.12 86 VAL A CA 1
ATOM 641 C C . VAL A 1 86 ? -7.121 -21.680 12.240 1.00 93.12 86 VAL A C 1
ATOM 643 O O . VAL A 1 86 ? -6.742 -21.153 11.191 1.00 93.12 86 VAL A O 1
ATOM 646 N N . LEU A 1 87 ? -6.296 -22.262 13.109 1.00 94.56 87 LEU A N 1
ATOM 647 C CA . LEU A 1 87 ? -4.877 -22.488 12.864 1.00 94.56 87 LEU A CA 1
ATOM 648 C C . LEU A 1 87 ? -4.642 -23.930 12.403 1.00 94.56 87 LEU A C 1
ATOM 650 O O . LEU A 1 87 ? -5.236 -24.867 12.931 1.00 94.56 87 LEU A O 1
ATOM 654 N N . SER A 1 88 ? -3.738 -24.096 11.445 1.00 92.75 88 SER A N 1
ATOM 655 C CA . SER A 1 88 ? -3.192 -25.378 10.999 1.00 92.75 88 SER A CA 1
ATOM 656 C C . SER A 1 88 ? -1.687 -25.333 11.240 1.00 92.75 88 SER A C 1
ATOM 658 O O . SER A 1 88 ? -1.008 -24.489 10.658 1.00 92.75 88 SER A O 1
ATOM 660 N N . ASP A 1 89 ? -1.182 -26.151 12.163 1.00 92.50 89 ASP A N 1
ATOM 661 C CA . ASP A 1 89 ? 0.222 -26.139 12.612 1.00 92.50 89 ASP A CA 1
ATOM 662 C C . ASP A 1 89 ? 0.730 -24.737 12.995 1.00 92.50 89 ASP A C 1
ATOM 664 O O . ASP A 1 89 ? 1.799 -24.283 12.586 1.00 92.50 89 ASP A O 1
ATOM 668 N N . GLY A 1 90 ? -0.098 -23.996 13.740 1.00 91.62 90 GLY A N 1
ATOM 669 C CA . GLY A 1 90 ? 0.202 -22.626 14.166 1.00 91.62 90 GLY A CA 1
ATOM 670 C C . GLY A 1 90 ? 0.093 -21.566 13.061 1.00 91.62 90 GLY A C 1
ATOM 671 O O . GLY A 1 90 ? 0.436 -20.407 13.290 1.00 91.62 90 GLY A O 1
ATOM 672 N N . ARG A 1 91 ? -0.393 -21.922 11.863 1.00 93.75 91 ARG A N 1
ATOM 673 C CA . ARG A 1 91 ? -0.512 -21.019 10.705 1.00 93.75 91 ARG A CA 1
ATOM 674 C C . ARG A 1 91 ? -1.980 -20.776 10.337 1.00 93.75 91 ARG A C 1
ATOM 676 O O . ARG A 1 91 ? -2.746 -21.734 10.249 1.00 93.75 91 ARG A O 1
ATOM 683 N N . PRO A 1 92 ? -2.402 -19.532 10.050 1.00 95.38 92 PRO A N 1
ATOM 684 C CA . PRO A 1 92 ? -3.794 -19.230 9.710 1.00 95.38 92 PRO A CA 1
ATOM 685 C C . PRO A 1 92 ? -4.096 -19.510 8.225 1.00 95.38 92 PRO A C 1
ATOM 687 O O . PRO A 1 92 ? -4.383 -18.592 7.458 1.00 95.38 92 PRO A O 1
ATOM 690 N N . LEU A 1 93 ? -4.022 -20.774 7.787 1.00 96.00 93 LEU A N 1
ATOM 691 C CA . LEU A 1 93 ? -4.136 -21.140 6.362 1.00 96.00 93 LEU A CA 1
ATOM 692 C C . LEU A 1 93 ? -5.460 -20.705 5.723 1.00 96.00 93 LEU A C 1
ATOM 694 O O . LEU A 1 93 ? -5.473 -20.275 4.574 1.00 96.00 93 LEU A O 1
ATOM 698 N N . ARG A 1 94 ? -6.573 -20.745 6.464 1.00 95.38 94 ARG A N 1
ATOM 699 C CA . ARG A 1 94 ? -7.865 -20.258 5.952 1.00 95.38 94 ARG A CA 1
ATOM 700 C C . ARG A 1 94 ? -7.857 -18.754 5.682 1.00 95.38 94 ARG A C 1
ATOM 702 O O . ARG A 1 94 ? -8.448 -18.318 4.700 1.00 95.38 94 ARG A O 1
ATOM 709 N N . ALA A 1 95 ? -7.166 -17.974 6.514 1.00 95.50 95 ALA A N 1
ATOM 710 C CA . ALA A 1 95 ? -6.985 -16.546 6.270 1.00 95.50 95 ALA A CA 1
ATOM 711 C C . ALA A 1 95 ? -6.082 -16.302 5.051 1.00 95.50 95 ALA A C 1
ATOM 713 O O . ALA A 1 95 ? -6.399 -15.431 4.251 1.00 95.50 95 ALA A O 1
ATOM 714 N N . VAL A 1 96 ? -5.036 -17.118 4.859 1.00 96.88 96 VAL A N 1
ATOM 715 C CA . VAL A 1 96 ? -4.194 -17.076 3.647 1.00 96.88 96 VAL A CA 1
ATOM 716 C C . VAL A 1 96 ? -5.023 -17.332 2.397 1.00 96.88 96 VAL A C 1
ATOM 718 O O . VAL A 1 96 ? -5.007 -16.513 1.485 1.00 96.88 96 VAL A O 1
ATOM 721 N N . ILE A 1 97 ? -5.816 -18.407 2.380 1.00 96.44 97 ILE A N 1
ATOM 722 C CA . ILE A 1 97 ? -6.703 -18.725 1.253 1.00 96.44 97 ILE A CA 1
ATOM 723 C C . ILE A 1 97 ? -7.677 -17.573 0.993 1.00 96.44 97 ILE A C 1
ATOM 725 O O . ILE A 1 97 ? -7.858 -17.185 -0.157 1.00 96.44 97 ILE A O 1
ATOM 729 N N . ALA A 1 98 ? -8.273 -16.991 2.037 1.00 95.69 98 ALA A N 1
ATOM 730 C CA . ALA A 1 98 ? -9.189 -15.863 1.890 1.00 95.69 98 ALA A CA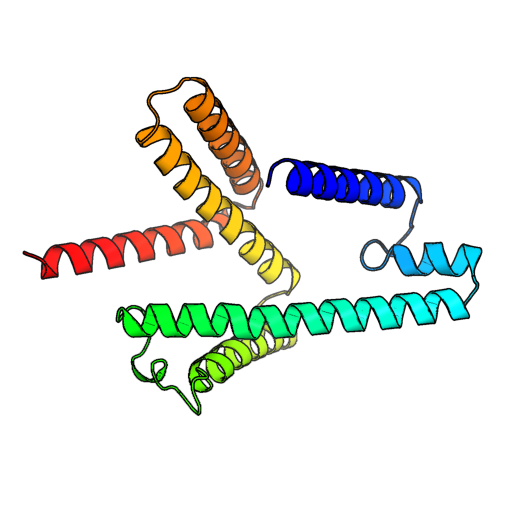 1
ATOM 731 C C . ALA A 1 98 ? -8.504 -14.628 1.276 1.00 95.69 98 ALA A C 1
ATOM 733 O O . ALA A 1 98 ? -9.034 -14.044 0.333 1.00 95.69 98 ALA A O 1
ATOM 734 N N . VAL A 1 99 ? -7.313 -14.259 1.762 1.00 95.50 99 VAL A N 1
ATOM 735 C CA . VAL A 1 99 ? -6.528 -13.131 1.231 1.00 95.50 99 VAL A CA 1
ATOM 736 C C . VAL A 1 99 ? -6.128 -13.384 -0.223 1.00 95.50 99 VAL A C 1
ATOM 738 O O . VAL A 1 99 ? -6.341 -12.522 -1.071 1.00 95.50 99 VAL A O 1
ATOM 741 N N . THR A 1 100 ? -5.611 -14.572 -0.544 1.00 96.56 100 THR A N 1
ATOM 742 C CA . THR A 1 100 ? -5.252 -14.939 -1.921 1.00 96.56 100 THR A CA 1
ATOM 743 C C . THR A 1 100 ? -6.471 -14.947 -2.841 1.00 96.56 100 THR A C 1
ATOM 745 O O . THR A 1 100 ? -6.391 -14.446 -3.956 1.00 96.56 100 THR A O 1
ATOM 748 N N . THR A 1 101 ? -7.619 -15.442 -2.373 1.00 95.88 101 THR A N 1
ATOM 749 C CA . THR A 1 101 ? -8.874 -15.410 -3.142 1.00 95.88 101 THR A CA 1
ATOM 750 C C . THR A 1 101 ? -9.288 -13.974 -3.448 1.00 95.88 101 THR A C 1
ATOM 752 O O . THR A 1 101 ? -9.664 -13.678 -4.575 1.00 95.88 101 THR A O 1
ATOM 755 N N . PHE A 1 102 ? -9.161 -13.057 -2.485 1.00 92.81 102 PHE A N 1
ATOM 756 C CA . PHE A 1 102 ? -9.464 -11.642 -2.706 1.00 92.81 102 PHE A CA 1
ATOM 757 C C . PHE A 1 102 ? -8.540 -11.001 -3.755 1.00 92.81 102 PHE A C 1
ATOM 759 O O . PHE A 1 102 ? -9.007 -10.244 -4.603 1.00 92.81 102 PHE A O 1
ATOM 766 N N . LEU A 1 103 ? -7.249 -11.355 -3.759 1.00 93.00 103 LEU A N 1
ATOM 767 C CA . LEU A 1 103 ? -6.313 -10.930 -4.809 1.00 93.00 103 LEU A CA 1
ATOM 768 C C . LEU A 1 103 ? -6.688 -11.503 -6.185 1.00 93.00 103 LEU A C 1
ATOM 770 O O . LEU A 1 103 ? -6.638 -10.786 -7.178 1.00 93.00 103 LEU A O 1
ATOM 774 N N . LEU A 1 104 ? -7.111 -12.768 -6.262 1.00 95.50 104 LEU A N 1
ATOM 775 C CA . LEU A 1 104 ? -7.572 -13.366 -7.521 1.00 95.50 104 LEU A CA 1
ATOM 776 C C . LEU A 1 104 ? -8.860 -12.712 -8.036 1.00 95.50 104 LEU A C 1
ATOM 778 O O . LEU A 1 104 ? -9.001 -12.513 -9.238 1.00 95.50 104 LEU A O 1
ATOM 782 N N . VAL A 1 105 ? -9.776 -12.325 -7.143 1.00 94.19 105 VAL A N 1
ATOM 783 C CA . VAL A 1 105 ? -10.970 -11.546 -7.509 1.00 94.19 105 VAL A CA 1
ATOM 784 C C . VAL A 1 105 ? -10.574 -10.188 -8.085 1.00 94.19 105 VAL A C 1
ATOM 786 O O . VAL A 1 105 ? -11.139 -9.784 -9.095 1.00 94.19 105 VAL A O 1
ATOM 789 N N . ALA A 1 106 ? -9.583 -9.508 -7.503 1.00 91.38 106 ALA A N 1
ATOM 790 C CA . ALA A 1 106 ? -9.065 -8.257 -8.054 1.00 91.38 106 ALA A CA 1
ATOM 791 C C . ALA A 1 106 ? -8.545 -8.426 -9.491 1.00 91.38 106 ALA A C 1
ATOM 793 O O . ALA A 1 106 ? -8.896 -7.643 -10.369 1.00 91.38 106 ALA A O 1
ATOM 794 N N . VAL A 1 107 ? -7.787 -9.496 -9.750 1.00 94.25 107 VAL A N 1
ATOM 795 C CA . VAL A 1 107 ? -7.322 -9.837 -11.105 1.00 94.25 107 VAL A CA 1
ATOM 796 C C . VAL A 1 107 ? -8.498 -10.137 -12.040 1.00 94.25 107 VAL A C 1
ATOM 798 O O . VAL A 1 107 ? -8.521 -9.661 -13.169 1.00 94.25 107 VAL A O 1
ATOM 801 N N . ALA A 1 108 ? -9.502 -10.891 -11.585 1.00 95.31 108 ALA A N 1
ATOM 802 C CA . ALA A 1 108 ? -10.683 -11.193 -12.393 1.00 95.31 108 ALA A CA 1
ATOM 803 C C . ALA A 1 108 ? -11.491 -9.932 -12.754 1.00 95.31 108 ALA A C 1
ATOM 805 O O . ALA A 1 108 ? -11.998 -9.828 -13.871 1.00 95.31 108 ALA A O 1
ATOM 806 N N . LEU A 1 109 ? -11.587 -8.962 -11.837 1.00 94.12 109 LEU A N 1
ATOM 807 C CA . LEU A 1 109 ? -12.252 -7.680 -12.085 1.00 94.12 109 LEU A CA 1
ATOM 808 C C . LEU A 1 109 ? -11.539 -6.863 -13.170 1.00 94.12 109 LEU A C 1
ATOM 810 O O . LEU A 1 109 ? -12.223 -6.343 -14.054 1.00 94.12 109 LEU A O 1
ATOM 814 N N . GLU A 1 110 ? -10.205 -6.825 -13.154 1.00 93.94 110 GLU A N 1
ATOM 815 C CA . GLU A 1 110 ? -9.401 -6.206 -14.219 1.00 93.94 110 GLU A CA 1
ATOM 816 C C . GLU A 1 110 ? -9.650 -6.893 -15.565 1.00 93.94 110 GLU A C 1
ATOM 818 O O . GLU A 1 110 ? -10.019 -6.244 -16.543 1.00 93.94 110 GLU A O 1
ATOM 823 N N . LEU A 1 111 ? -9.537 -8.225 -15.608 1.00 94.94 111 LEU A N 1
ATOM 824 C CA . LEU A 1 111 ? -9.722 -9.002 -16.840 1.00 94.94 111 LEU A CA 1
ATOM 825 C C . LEU A 1 111 ? -11.131 -8.863 -17.431 1.00 94.94 111 LEU A C 1
ATOM 827 O O . LEU A 1 111 ? -11.304 -8.943 -18.644 1.00 94.94 111 LEU A O 1
ATOM 831 N N . SER A 1 112 ? -12.142 -8.652 -16.588 1.00 95.50 112 SER A N 1
ATOM 832 C CA . SER A 1 112 ? -13.523 -8.415 -17.025 1.00 95.50 112 SER A CA 1
ATOM 833 C C . SER A 1 112 ? -13.787 -6.988 -17.523 1.00 95.50 112 SER A C 1
ATOM 835 O O . SER A 1 112 ? -14.879 -6.711 -18.018 1.00 95.50 112 SER A O 1
ATOM 837 N N . GLY A 1 113 ? -12.834 -6.064 -17.355 1.00 92.75 113 GLY A N 1
ATOM 838 C CA . GLY A 1 113 ? -12.999 -4.641 -17.659 1.00 92.75 113 GLY A CA 1
ATOM 839 C C . GLY A 1 113 ? -13.942 -3.893 -16.707 1.00 92.75 113 GLY A C 1
ATOM 840 O O . GLY A 1 113 ? -14.209 -2.710 -16.916 1.00 92.75 113 GLY A O 1
ATOM 841 N N . LEU A 1 114 ? -14.452 -4.550 -15.657 1.00 89.69 114 LEU A N 1
ATOM 842 C CA . LEU A 1 114 ? -15.364 -3.941 -14.684 1.00 89.69 114 LEU A CA 1
ATOM 843 C C . LEU A 1 114 ? -14.653 -2.929 -13.784 1.00 89.69 114 LEU A C 1
ATOM 845 O O . LEU A 1 114 ? -15.263 -1.947 -13.352 1.00 89.69 114 LEU A O 1
ATOM 849 N N . PHE A 1 115 ? -13.380 -3.173 -13.469 1.00 87.94 115 PHE A N 1
ATOM 850 C CA . PHE A 1 115 ? -12.636 -2.324 -12.551 1.00 87.94 115 PHE A CA 1
ATOM 851 C C . PHE A 1 115 ? -11.146 -2.302 -12.886 1.00 87.94 115 PHE A C 1
ATOM 853 O O . PHE A 1 115 ? -10.488 -3.328 -12.758 1.00 87.94 115 PHE A O 1
ATOM 860 N N . SER A 1 116 ? -10.634 -1.136 -13.300 1.00 89.44 116 SER A N 1
ATOM 861 C CA . SER A 1 116 ? -9.259 -1.030 -13.788 1.00 89.44 116 SER A CA 1
ATOM 862 C C . SER A 1 116 ? -8.214 -1.096 -12.668 1.00 89.44 116 SER A C 1
ATOM 864 O O . SER A 1 116 ? -8.408 -0.511 -11.597 1.00 89.44 116 SER A O 1
ATOM 866 N N . LEU A 1 117 ? -7.064 -1.716 -12.932 1.00 85.75 117 LEU A N 1
ATOM 867 C CA . LEU A 1 117 ? -5.931 -1.819 -12.010 1.00 85.75 117 LEU A CA 1
ATOM 868 C C . LEU A 1 117 ? -5.477 -0.440 -11.524 1.00 85.75 117 LEU A C 1
ATOM 870 O O . LEU A 1 117 ? -5.240 -0.250 -10.334 1.00 85.75 117 LEU A O 1
ATOM 874 N N . GLU A 1 118 ? -5.429 0.546 -12.421 1.00 86.25 118 GLU A N 1
ATOM 875 C CA . GLU A 1 118 ? -5.114 1.937 -12.081 1.00 86.25 118 GLU A CA 1
ATOM 876 C C . GLU A 1 118 ? -6.058 2.483 -10.998 1.00 86.25 118 GLU A C 1
ATOM 878 O O . GLU A 1 118 ? -5.612 3.063 -10.006 1.00 86.25 118 GLU A O 1
ATOM 883 N N . ARG A 1 119 ? -7.369 2.227 -11.123 1.00 85.69 119 ARG A N 1
ATOM 884 C CA . ARG A 1 119 ? -8.357 2.626 -10.109 1.00 85.69 119 ARG A CA 1
ATOM 885 C C . ARG A 1 119 ? -8.174 1.850 -8.812 1.00 85.69 119 ARG A C 1
ATOM 887 O O . ARG A 1 119 ? -8.286 2.444 -7.742 1.00 85.69 119 ARG A O 1
ATOM 894 N N . MET A 1 120 ? -7.875 0.552 -8.878 1.00 86.94 120 MET A N 1
ATOM 895 C CA . MET A 1 120 ? -7.585 -0.257 -7.686 1.00 86.94 120 MET A CA 1
ATOM 896 C C . MET A 1 120 ? -6.396 0.299 -6.907 1.00 86.94 120 MET A C 1
ATOM 898 O O . MET A 1 120 ? -6.480 0.449 -5.688 1.00 86.94 120 MET A O 1
ATOM 902 N N . LEU A 1 121 ? -5.315 0.645 -7.607 1.00 85.25 121 LEU A N 1
ATOM 903 C CA . LEU A 1 121 ? -4.113 1.231 -7.019 1.00 85.25 121 LEU A CA 1
ATOM 904 C C . LEU A 1 121 ? -4.384 2.629 -6.455 1.00 85.25 121 LEU A C 1
ATOM 906 O O . LEU A 1 121 ? -3.956 2.923 -5.338 1.00 85.25 121 LEU A O 1
ATOM 910 N N . ALA A 1 122 ? -5.155 3.458 -7.164 1.00 84.56 122 ALA A N 1
ATOM 911 C CA . ALA A 1 122 ? -5.563 4.773 -6.673 1.00 84.56 122 ALA A CA 1
ATOM 912 C C . ALA A 1 122 ? -6.368 4.671 -5.364 1.00 84.56 122 ALA A C 1
ATOM 914 O O . ALA A 1 122 ? -6.056 5.358 -4.388 1.00 84.56 122 ALA A O 1
ATOM 915 N N . LEU A 1 123 ? -7.352 3.764 -5.295 1.00 84.31 123 LEU A N 1
ATOM 916 C CA . LEU A 1 123 ? -8.123 3.518 -4.069 1.00 84.31 123 LEU A CA 1
ATOM 917 C C . LEU A 1 123 ? -7.261 2.928 -2.945 1.00 84.31 123 LEU A C 1
ATOM 919 O O . LEU A 1 123 ? -7.416 3.302 -1.781 1.00 84.31 123 LEU A O 1
ATOM 923 N N . ALA A 1 124 ? -6.324 2.035 -3.272 1.00 83.81 124 ALA A N 1
ATOM 924 C CA . ALA A 1 124 ? -5.395 1.479 -2.293 1.00 83.81 124 ALA A CA 1
ATOM 925 C C . ALA A 1 124 ? -4.494 2.563 -1.681 1.00 83.81 124 ALA A C 1
ATOM 927 O O . ALA A 1 124 ? -4.285 2.562 -0.468 1.00 83.81 124 ALA A O 1
ATOM 928 N N . GLY A 1 125 ? -4.020 3.522 -2.485 1.00 83.00 125 GLY A N 1
ATOM 929 C CA . GLY A 1 125 ? -3.266 4.684 -2.007 1.00 83.00 125 GLY A CA 1
ATOM 930 C C . GLY A 1 125 ? -4.064 5.533 -1.013 1.00 83.00 125 GLY A C 1
ATOM 931 O O . GLY A 1 125 ? -3.545 5.923 0.034 1.00 83.00 125 GLY A O 1
ATOM 932 N N . GLN A 1 126 ? -5.359 5.734 -1.272 1.00 84.50 126 GLN A N 1
ATOM 933 C CA . GLN A 1 126 ? -6.238 6.503 -0.384 1.00 84.50 126 GLN A CA 1
ATOM 934 C C . GLN A 1 126 ? -6.402 5.878 1.005 1.00 84.50 126 GLN A C 1
ATOM 936 O O . GLN A 1 126 ? -6.543 6.618 1.982 1.00 84.50 126 GLN A O 1
ATOM 941 N N . ASN A 1 127 ? -6.320 4.546 1.130 1.00 85.56 127 ASN A N 1
ATOM 942 C CA . ASN A 1 127 ? -6.373 3.875 2.436 1.00 85.56 127 ASN A CA 1
ATOM 943 C C . ASN A 1 127 ? -5.313 4.421 3.398 1.00 85.56 127 ASN A C 1
ATOM 945 O O . ASN A 1 127 ? -5.596 4.633 4.579 1.00 85.56 127 ASN A O 1
ATOM 949 N N . PHE A 1 128 ? -4.102 4.682 2.901 1.00 85.12 128 PHE A N 1
ATOM 950 C CA . PHE A 1 128 ? -3.012 5.190 3.729 1.00 85.12 128 PHE A CA 1
ATOM 951 C C . PHE A 1 128 ? -3.280 6.613 4.213 1.00 85.12 128 PHE A C 1
ATOM 953 O O . PHE A 1 128 ? -3.084 6.891 5.394 1.00 85.12 128 PHE A O 1
ATOM 960 N N . PHE A 1 129 ? -3.811 7.489 3.357 1.00 87.69 129 PHE A N 1
ATOM 961 C CA . PHE A 1 129 ? -4.141 8.859 3.755 1.00 87.69 129 PHE A CA 1
ATOM 962 C C . PHE A 1 129 ? -5.206 8.903 4.854 1.00 87.69 129 PHE A C 1
ATOM 964 O O . PHE A 1 129 ? -5.063 9.670 5.803 1.00 87.69 129 PHE A O 1
ATOM 971 N N . ILE A 1 130 ? -6.231 8.045 4.789 1.00 86.31 130 ILE A N 1
ATOM 972 C CA . ILE A 1 130 ? -7.255 7.951 5.844 1.00 86.31 130 ILE A CA 1
ATOM 973 C C . ILE A 1 130 ? -6.622 7.523 7.170 1.00 86.31 130 ILE A C 1
ATOM 975 O O . ILE A 1 130 ? -6.885 8.129 8.210 1.00 86.31 130 ILE A O 1
ATOM 979 N N . LEU A 1 131 ? -5.769 6.495 7.147 1.00 87.06 131 LEU A N 1
ATOM 980 C CA . LEU A 1 131 ? -5.082 6.023 8.350 1.00 87.06 131 LEU A CA 1
ATOM 981 C C . LEU A 1 131 ? -4.178 7.109 8.942 1.00 87.06 131 LEU A C 1
ATOM 983 O O . LEU A 1 131 ? -4.164 7.288 10.161 1.00 87.06 131 LEU A O 1
ATOM 987 N N . TYR A 1 132 ? -3.476 7.870 8.100 1.00 90.50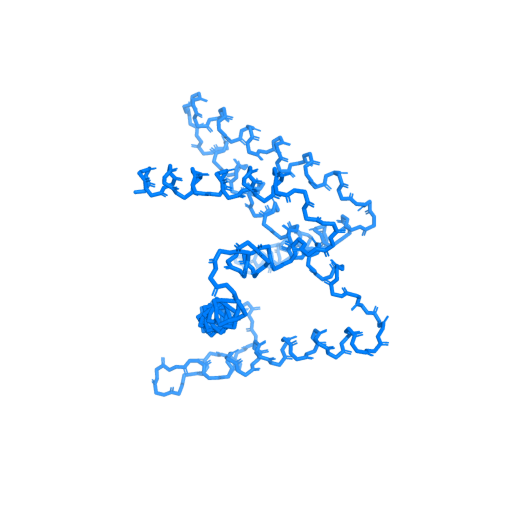 132 TYR A N 1
ATOM 988 C CA . TYR A 1 132 ? -2.647 8.992 8.539 1.00 90.50 132 TYR A CA 1
ATOM 989 C C . TYR A 1 132 ? -3.479 10.135 9.120 1.00 90.50 132 TYR A C 1
ATOM 991 O O . TYR A 1 132 ? -3.107 10.665 10.165 1.00 90.50 132 TYR A O 1
ATOM 999 N N . LEU A 1 133 ? -4.631 10.465 8.526 1.00 90.94 133 LEU A N 1
ATOM 1000 C CA . LEU A 1 133 ? -5.563 11.451 9.079 1.00 90.94 133 LEU A CA 1
ATOM 1001 C C . LEU A 1 133 ? -6.065 11.045 10.465 1.00 90.94 133 LEU A C 1
ATOM 1003 O O . LEU A 1 133 ? -6.015 11.852 11.393 1.00 90.94 133 LEU A O 1
ATOM 1007 N N . ILE A 1 134 ? -6.520 9.799 10.624 1.00 90.12 134 ILE A N 1
ATOM 1008 C CA . ILE A 1 134 ? -7.024 9.295 11.909 1.00 90.12 134 ILE A CA 1
ATOM 1009 C C . ILE A 1 134 ? -5.904 9.301 12.954 1.00 90.12 134 ILE A C 1
ATOM 1011 O O . ILE A 1 134 ? -6.091 9.828 14.052 1.00 90.12 134 ILE A O 1
ATOM 1015 N N . ALA A 1 135 ? -4.725 8.774 12.615 1.00 92.00 135 ALA A N 1
ATOM 1016 C CA . ALA A 1 135 ? -3.583 8.740 13.525 1.00 92.00 135 ALA A CA 1
ATOM 1017 C C . ALA A 1 135 ? -3.129 10.152 13.935 1.00 92.00 135 ALA A C 1
ATOM 1019 O O . ALA A 1 135 ? -2.894 10.408 15.118 1.00 92.00 135 ALA A O 1
ATOM 1020 N N . ALA A 1 136 ? -3.059 11.085 12.984 1.00 93.31 136 ALA A N 1
ATOM 1021 C CA . ALA A 1 136 ? -2.695 12.471 13.247 1.00 93.31 136 ALA A CA 1
ATOM 1022 C C . ALA A 1 136 ? -3.755 13.192 14.093 1.00 93.31 136 ALA A C 1
ATOM 1024 O O . ALA A 1 136 ? -3.398 13.901 15.031 1.00 93.31 136 ALA A O 1
ATOM 1025 N N . ALA A 1 137 ? -5.048 12.967 13.847 1.00 92.75 137 ALA A N 1
ATOM 1026 C CA . ALA A 1 137 ? -6.123 13.512 14.676 1.00 92.75 137 ALA A CA 1
ATOM 1027 C C . ALA A 1 137 ? -6.055 12.990 16.121 1.00 92.75 137 ALA A C 1
ATOM 1029 O O . ALA A 1 137 ? -6.206 13.761 17.074 1.00 92.75 137 ALA A O 1
ATOM 1030 N N . CYS A 1 138 ? -5.763 11.698 16.305 1.00 92.75 138 CYS A N 1
ATOM 1031 C CA . CYS A 1 138 ? -5.510 11.122 17.623 1.00 92.75 138 CYS A CA 1
ATOM 1032 C C . CYS A 1 138 ? -4.303 11.780 18.305 1.00 92.75 138 CYS A C 1
ATOM 1034 O O . CYS A 1 138 ? -4.418 12.196 19.458 1.00 92.75 138 CYS A O 1
ATOM 1036 N N . LEU A 1 139 ? -3.174 11.934 17.602 1.00 92.75 139 LEU A N 1
ATOM 1037 C CA . LEU A 1 139 ? -1.979 12.594 18.138 1.00 92.75 139 LEU A CA 1
ATOM 1038 C C . LEU A 1 139 ? -2.254 14.055 18.510 1.00 92.75 139 LEU A C 1
ATOM 1040 O O . LEU A 1 139 ? -1.850 14.506 19.581 1.00 92.75 139 LEU A O 1
ATOM 1044 N N . TRP A 1 140 ? -2.979 14.791 17.668 1.00 94.12 140 TRP A N 1
ATOM 1045 C CA . TRP A 1 140 ? -3.375 16.171 17.944 1.00 94.12 140 TRP A CA 1
ATOM 1046 C C . TRP A 1 140 ? -4.183 16.269 19.241 1.00 94.12 140 TRP A C 1
ATOM 1048 O O . TRP A 1 140 ? -3.885 17.103 20.093 1.00 94.12 140 TRP A O 1
ATOM 1058 N N . LYS A 1 141 ? -5.170 15.381 19.424 1.00 93.12 141 LYS A N 1
ATOM 1059 C CA . LYS A 1 141 ? -6.028 15.360 20.617 1.00 93.12 141 LYS A CA 1
ATOM 1060 C C . LYS A 1 141 ? -5.284 14.929 21.884 1.00 93.12 141 LYS A C 1
ATOM 1062 O O . LYS A 1 141 ? -5.576 15.446 22.957 1.00 93.12 141 LYS A O 1
ATOM 1067 N N . LEU A 1 142 ? -4.355 13.981 21.772 1.00 91.88 142 LEU A N 1
ATOM 1068 C CA . LEU A 1 142 ? -3.608 13.433 22.909 1.00 91.88 142 LEU A CA 1
ATOM 1069 C C . LEU A 1 142 ? -2.402 14.291 23.312 1.00 91.88 142 LEU A C 1
ATOM 1071 O O . LEU A 1 142 ? -1.899 14.153 24.424 1.00 91.88 142 LEU A O 1
ATOM 1075 N N . SER A 1 143 ? -1.917 15.166 22.430 1.00 87.69 143 SER A N 1
ATOM 1076 C CA . SER A 1 143 ? -0.693 15.925 22.678 1.00 87.69 143 SER A CA 1
ATOM 1077 C C . SER A 1 143 ? -0.929 17.268 23.380 1.00 87.69 143 SER A C 1
ATOM 1079 O O . SER A 1 143 ? -1.716 18.122 22.957 1.00 87.69 143 SER A O 1
ATOM 1081 N N . GLY A 1 144 ? -0.161 17.483 24.453 1.00 82.75 144 GLY A N 1
ATOM 1082 C CA . GLY A 1 144 ? -0.026 18.780 25.125 1.00 82.75 144 GLY A CA 1
ATOM 1083 C C . GLY A 1 144 ? 1.106 19.657 24.571 1.00 82.75 144 GLY A C 1
ATOM 1084 O O . GLY A 1 144 ? 1.133 20.855 24.828 1.00 82.75 144 GLY A O 1
ATOM 1085 N N . THR A 1 145 ? 2.043 19.090 23.804 1.00 92.94 145 THR A N 1
ATOM 1086 C CA . THR A 1 145 ? 3.239 19.798 23.313 1.00 92.94 145 THR A CA 1
ATOM 1087 C C . THR A 1 145 ? 3.005 20.454 21.953 1.00 92.94 145 THR A C 1
ATOM 1089 O O . THR A 1 145 ? 2.478 19.816 21.040 1.00 92.94 145 THR A O 1
ATOM 1092 N N . PHE A 1 146 ? 3.504 21.681 21.773 1.00 92.06 146 PHE A N 1
ATOM 1093 C CA . PHE A 1 146 ? 3.439 22.414 20.503 1.00 92.06 146 PHE A CA 1
ATOM 1094 C C . PHE A 1 146 ? 3.992 21.618 19.307 1.00 92.06 146 PHE A C 1
ATOM 1096 O O . PHE A 1 146 ? 3.325 21.528 18.282 1.0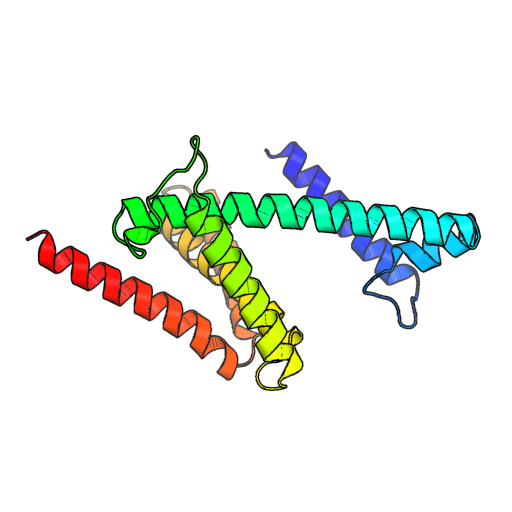0 92.06 146 PHE A O 1
ATOM 1103 N N . TRP A 1 147 ? 5.159 20.978 19.444 1.00 92.50 147 TRP A N 1
ATOM 1104 C CA . TRP A 1 147 ? 5.791 20.222 18.351 1.00 92.50 147 TRP A CA 1
ATOM 1105 C C . TRP A 1 147 ? 4.954 19.039 17.858 1.00 92.50 147 TRP A C 1
ATOM 1107 O O . TRP A 1 147 ? 4.824 18.829 16.655 1.00 92.50 147 TRP A O 1
ATOM 1117 N N . HIS A 1 148 ? 4.338 18.295 18.777 1.00 91.38 148 HIS A N 1
ATOM 1118 C CA . HIS A 1 148 ? 3.451 17.186 18.427 1.00 91.38 148 HIS A CA 1
ATOM 1119 C C . HIS A 1 148 ? 2.188 17.674 17.716 1.00 91.38 148 HIS A C 1
ATOM 1121 O O . HIS A 1 148 ? 1.747 17.050 16.751 1.00 91.38 148 HIS A O 1
ATOM 1127 N N . ARG A 1 149 ? 1.645 18.820 18.146 1.00 91.25 149 ARG A N 1
ATOM 1128 C CA . ARG A 1 149 ? 0.540 19.475 17.449 1.00 91.25 149 ARG A CA 1
ATOM 1129 C C . ARG A 1 149 ? 0.966 19.896 16.052 1.00 91.25 149 ARG A C 1
ATOM 1131 O O . ARG A 1 149 ? 0.328 19.474 15.098 1.00 91.25 149 ARG A O 1
ATOM 1138 N N . LEU A 1 150 ? 2.069 20.628 15.900 1.00 94.12 150 LEU A N 1
ATOM 1139 C CA . LEU A 1 150 ? 2.563 21.050 14.587 1.00 94.12 150 LEU A CA 1
ATOM 1140 C C . LEU A 1 150 ? 2.688 19.859 13.625 1.00 94.12 150 LEU A C 1
ATOM 1142 O O . LEU A 1 150 ? 2.088 19.893 12.557 1.00 94.12 150 LEU A O 1
ATOM 1146 N N . LEU A 1 151 ? 3.348 18.775 14.047 1.00 92.44 151 LEU A N 1
ATOM 1147 C CA . LEU A 1 151 ? 3.480 17.548 13.252 1.00 92.44 151 LEU A CA 1
ATOM 1148 C C . LEU A 1 151 ? 2.127 16.939 12.862 1.00 92.44 151 LEU A C 1
ATOM 1150 O O . LEU A 1 151 ? 1.924 16.561 11.705 1.00 92.44 151 LEU A O 1
ATOM 1154 N N . ALA A 1 152 ? 1.191 16.852 13.807 1.00 93.38 152 ALA A N 1
ATOM 1155 C CA . ALA A 1 152 ? -0.144 16.337 13.540 1.00 93.38 152 ALA A CA 1
ATOM 1156 C C . ALA A 1 152 ? -0.930 17.240 12.571 1.00 93.38 152 ALA A C 1
ATOM 1158 O O . ALA A 1 152 ? -1.533 16.730 11.633 1.00 93.38 152 ALA A O 1
ATOM 1159 N N . SER A 1 153 ? -0.868 18.566 12.725 1.00 93.62 153 SER A N 1
ATOM 1160 C CA . SER A 1 153 ? -1.487 19.514 11.786 1.00 93.62 153 SER A CA 1
ATOM 1161 C C . SER A 1 153 ? -0.895 19.415 10.388 1.00 93.62 153 SER A C 1
ATOM 1163 O O . SER A 1 153 ? -1.646 19.348 9.421 1.00 93.62 153 SER A O 1
ATOM 1165 N N . SER A 1 154 ? 0.433 19.354 10.263 1.00 93.75 154 SER A N 1
ATOM 1166 C CA . SER A 1 154 ? 1.099 19.174 8.969 1.00 93.75 154 SER A CA 1
ATOM 1167 C C . SER A 1 154 ? 0.658 17.873 8.299 1.00 93.75 154 SER A C 1
ATOM 1169 O O . SER A 1 154 ? 0.344 17.867 7.112 1.00 93.75 154 SER A O 1
ATOM 1171 N N . SER A 1 155 ? 0.564 16.785 9.068 1.00 92.69 155 SER A N 1
ATOM 1172 C CA . SER A 1 155 ? 0.118 15.481 8.563 1.00 92.69 155 SER A CA 1
ATOM 1173 C C . SER A 1 155 ? -1.348 15.503 8.119 1.00 92.69 155 SER A C 1
ATOM 1175 O O . SER A 1 155 ? -1.675 14.938 7.074 1.00 92.69 155 SER A O 1
ATOM 1177 N N . ILE A 1 156 ? -2.218 16.184 8.879 1.00 93.56 156 ILE A N 1
ATOM 1178 C CA . ILE A 1 156 ? -3.628 16.391 8.523 1.00 93.56 156 ILE A CA 1
ATOM 1179 C C . ILE A 1 156 ? -3.741 17.200 7.235 1.00 93.56 156 ILE A C 1
ATOM 1181 O O . ILE A 1 156 ? -4.461 16.802 6.324 1.00 93.56 156 ILE A O 1
ATOM 1185 N N . LEU A 1 157 ? -3.006 18.308 7.142 1.00 94.00 157 LEU A N 1
ATOM 1186 C CA . LEU A 1 157 ? -3.040 19.199 5.989 1.00 94.00 157 LEU A CA 1
ATOM 1187 C C . LEU A 1 157 ? -2.571 18.481 4.720 1.00 94.00 157 LEU A C 1
ATOM 1189 O O . LEU A 1 157 ? -3.291 18.479 3.727 1.00 94.00 157 LEU A O 1
ATOM 1193 N N . VAL A 1 158 ? -1.404 17.831 4.755 1.00 92.19 158 VAL A N 1
ATOM 1194 C CA . VAL A 1 158 ? -0.839 17.137 3.586 1.00 92.19 158 VAL A CA 1
ATOM 1195 C C . VAL A 1 158 ? -1.737 15.982 3.148 1.00 92.19 158 VAL A C 1
ATOM 1197 O O . VAL A 1 158 ? -2.106 15.907 1.979 1.00 92.19 158 VAL A O 1
ATOM 1200 N N . SER A 1 159 ? -2.148 15.113 4.077 1.00 89.44 159 SER A N 1
ATOM 1201 C CA . SER A 1 159 ? -3.016 13.973 3.740 1.00 89.44 159 SER A CA 1
ATOM 1202 C C . SER A 1 159 ? -4.391 14.437 3.251 1.00 89.44 159 SER A C 1
ATOM 1204 O O . SER A 1 159 ? -4.955 13.838 2.340 1.00 89.44 159 SER A O 1
ATOM 1206 N N . GLY A 1 160 ? -4.918 15.526 3.822 1.00 87.12 160 GLY A N 1
ATOM 1207 C CA . GLY A 1 160 ? -6.169 16.149 3.398 1.00 87.12 160 GLY A CA 1
ATOM 1208 C C . GLY A 1 160 ? -6.085 16.719 1.984 1.00 87.12 160 GLY A C 1
ATOM 1209 O O . GLY A 1 160 ? -6.959 16.438 1.172 1.00 87.12 160 GLY A O 1
ATOM 1210 N N . ILE A 1 161 ? -5.016 17.451 1.655 1.00 88.69 161 ILE A N 1
ATOM 1211 C CA . ILE A 1 161 ? -4.793 17.979 0.300 1.00 88.69 161 ILE A CA 1
ATOM 1212 C C . ILE A 1 161 ? -4.682 16.836 -0.715 1.00 88.69 161 ILE A C 1
ATOM 1214 O O . ILE A 1 161 ? -5.348 16.883 -1.744 1.00 88.69 161 ILE A O 1
ATOM 1218 N N . LEU A 1 162 ? -3.901 15.791 -0.420 1.00 87.12 162 LEU A N 1
ATOM 1219 C CA . LEU A 1 162 ? -3.746 14.636 -1.316 1.00 87.12 162 LEU A CA 1
ATOM 1220 C C . LEU A 1 162 ? -5.070 13.885 -1.536 1.00 87.12 162 LEU A C 1
ATOM 1222 O O . LEU A 1 162 ? -5.364 13.449 -2.650 1.00 87.12 162 LEU A O 1
ATOM 1226 N N . LEU A 1 163 ? -5.910 13.779 -0.503 1.00 84.50 163 LEU A N 1
ATOM 1227 C CA . LEU A 1 163 ? -7.256 13.220 -0.643 1.00 84.50 163 LEU A CA 1
ATOM 1228 C C . LEU A 1 163 ? -8.169 14.111 -1.488 1.00 84.50 163 LEU A C 1
ATOM 1230 O O . LEU A 1 163 ? -8.910 13.591 -2.312 1.00 84.50 163 LEU A O 1
ATOM 1234 N N . LEU A 1 164 ? -8.103 15.434 -1.332 1.00 83.19 164 LEU A N 1
ATOM 1235 C CA . LEU A 1 164 ? -8.909 16.374 -2.121 1.00 83.19 164 LEU A CA 1
ATOM 1236 C C . LEU A 1 164 ? -8.457 16.483 -3.583 1.00 83.19 164 LEU A C 1
ATOM 1238 O O . LEU A 1 164 ? -9.269 16.812 -4.442 1.00 83.19 164 LEU A O 1
ATOM 1242 N N . GLN A 1 165 ? -7.186 16.194 -3.879 1.00 82.75 165 GLN A N 1
ATOM 1243 C CA . GLN A 1 165 ? -6.704 16.045 -5.256 1.00 82.75 165 GLN A CA 1
ATOM 1244 C C . GLN A 1 165 ? -7.255 14.786 -5.936 1.00 82.75 165 GLN A C 1
ATOM 1246 O O . GLN A 1 165 ? -7.281 14.711 -7.164 1.00 82.75 165 GLN A O 1
ATOM 1251 N N . SER A 1 166 ? -7.717 13.802 -5.162 1.00 74.38 166 SER A N 1
ATOM 1252 C CA . SER A 1 166 ? -8.427 12.656 -5.721 1.00 74.38 166 SER A CA 1
ATOM 1253 C C . SER A 1 166 ? -9.817 13.091 -6.200 1.00 74.38 166 SER A C 1
ATOM 1255 O O . SER A 1 166 ? -10.475 13.907 -5.559 1.00 74.38 166 SER A O 1
ATOM 1257 N N . SER A 1 167 ? -10.291 12.543 -7.324 1.00 72.00 167 SER A N 1
ATOM 1258 C CA . SER A 1 167 ? -11.621 12.874 -7.863 1.00 72.00 167 SER A CA 1
ATOM 1259 C C . SER A 1 167 ? -12.720 12.719 -6.802 1.00 72.00 167 SER A C 1
ATOM 1261 O O . SER A 1 167 ? -12.701 11.768 -6.020 1.00 72.00 167 SER A O 1
ATOM 1263 N N . PHE A 1 168 ? -13.718 13.611 -6.811 1.00 67.88 168 PHE A N 1
ATOM 1264 C CA . PHE A 1 168 ? -14.832 13.603 -5.853 1.00 67.88 168 PHE A CA 1
ATOM 1265 C C . PHE A 1 168 ? -15.571 12.254 -5.815 1.00 67.88 168 PHE A C 1
ATOM 1267 O O . PHE A 1 168 ? -15.995 11.802 -4.755 1.00 67.88 168 PHE A O 1
ATOM 1274 N N . ALA A 1 169 ? -15.651 11.557 -6.954 1.00 69.38 169 ALA A N 1
ATOM 1275 C CA . ALA A 1 169 ? -16.216 10.210 -7.028 1.00 69.38 169 ALA A CA 1
ATOM 1276 C C . ALA A 1 169 ? -15.396 9.172 -6.238 1.00 69.38 169 ALA A C 1
ATOM 1278 O O . ALA A 1 169 ? -15.959 8.230 -5.687 1.00 69.38 169 ALA A O 1
ATOM 1279 N N . MET A 1 170 ? -14.075 9.349 -6.140 1.00 73.12 170 MET A N 1
ATOM 1280 C CA . MET A 1 170 ? -13.214 8.452 -5.369 1.00 73.12 170 MET A CA 1
ATOM 1281 C C . MET A 1 170 ? -13.321 8.691 -3.860 1.00 73.12 170 MET A C 1
ATOM 1283 O O . MET A 1 170 ? -13.116 7.747 -3.109 1.00 73.12 170 MET A O 1
ATOM 1287 N N . LEU A 1 171 ? -13.726 9.886 -3.403 1.00 76.50 171 LEU A N 1
ATOM 1288 C CA . LEU A 1 171 ? -13.967 10.169 -1.977 1.00 76.50 171 LEU A CA 1
ATOM 1289 C C . LEU A 1 171 ? -15.129 9.353 -1.387 1.00 76.50 171 LEU A C 1
ATOM 1291 O O . LEU A 1 171 ? -15.185 9.164 -0.169 1.00 76.50 171 LEU A O 1
ATOM 1295 N N . ALA A 1 172 ? -16.016 8.811 -2.226 1.00 80.44 172 ALA A N 1
ATOM 1296 C CA . ALA A 1 172 ? -17.080 7.914 -1.785 1.00 80.44 172 ALA A CA 1
ATOM 1297 C C . ALA A 1 172 ? -16.527 6.671 -1.065 1.00 80.44 172 ALA A C 1
ATOM 1299 O O . ALA A 1 172 ? -17.104 6.229 -0.072 1.00 80.44 172 ALA A O 1
ATOM 1300 N N . TYR A 1 173 ? -15.386 6.140 -1.518 1.00 81.44 173 TYR A N 1
ATOM 1301 C CA . TYR A 1 173 ? -14.754 4.964 -0.920 1.00 81.44 173 TYR A CA 1
ATOM 1302 C C . TYR A 1 173 ? -14.203 5.238 0.499 1.00 81.44 173 TYR A C 1
ATOM 1304 O O . TYR A 1 173 ? -14.619 4.542 1.432 1.00 81.44 173 TYR A O 1
ATOM 1312 N N . PRO A 1 174 ? -13.371 6.277 0.731 1.00 79.44 174 PRO A N 1
ATOM 1313 C CA . PRO A 1 174 ? -12.976 6.710 2.071 1.00 79.44 174 PRO A CA 1
ATOM 1314 C C . PRO A 1 174 ? -14.151 6.986 3.011 1.00 79.44 174 PRO A C 1
ATOM 1316 O O . PRO A 1 174 ? -14.138 6.550 4.162 1.00 79.44 174 PRO A O 1
ATOM 1319 N N . ILE A 1 175 ? -15.182 7.685 2.525 1.00 81.88 175 ILE A N 1
ATOM 1320 C CA . ILE A 1 175 ? -16.372 8.016 3.320 1.00 81.88 175 ILE A CA 1
ATOM 1321 C C . ILE A 1 175 ? -17.117 6.742 3.721 1.00 81.88 175 ILE A C 1
ATOM 1323 O O . ILE A 1 175 ? -17.499 6.604 4.882 1.00 81.88 175 ILE A O 1
ATOM 1327 N N . ALA A 1 176 ? -17.279 5.787 2.802 1.00 84.62 176 ALA A N 1
ATOM 1328 C CA . ALA A 1 176 ? -17.907 4.505 3.098 1.00 84.62 176 ALA A CA 1
ATOM 1329 C C . ALA A 1 176 ? -17.116 3.715 4.151 1.00 84.62 176 ALA A C 1
ATOM 1331 O O . ALA A 1 176 ? -17.715 3.182 5.085 1.00 84.62 176 ALA A O 1
ATOM 1332 N N . LEU A 1 177 ? -15.782 3.681 4.061 1.00 81.94 177 LEU A N 1
ATOM 1333 C CA . LEU A 1 177 ? -14.933 3.026 5.062 1.00 81.94 177 LEU A CA 1
ATOM 1334 C C . LEU A 1 177 ? -15.079 3.653 6.451 1.00 81.94 177 LEU A C 1
ATOM 1336 O O . LEU A 1 177 ? -15.302 2.936 7.429 1.00 81.94 177 LEU A O 1
ATOM 1340 N N . VAL A 1 178 ? -14.983 4.982 6.546 1.00 82.81 178 VAL A N 1
ATOM 1341 C CA . VAL A 1 178 ? -15.154 5.704 7.817 1.00 82.81 178 VAL A CA 1
ATOM 1342 C C . VAL A 1 178 ? -16.571 5.503 8.353 1.00 82.81 178 VAL A C 1
ATOM 1344 O O . VAL A 1 178 ? -16.741 5.215 9.535 1.00 82.81 178 VAL A O 1
ATOM 1347 N N . GLY A 1 179 ? -17.584 5.561 7.488 1.00 83.88 179 GLY A N 1
ATOM 1348 C CA . GLY A 1 179 ? -18.977 5.293 7.839 1.00 83.88 179 GLY A CA 1
ATOM 1349 C C . GLY A 1 179 ? -19.175 3.889 8.411 1.00 83.88 179 GLY A C 1
ATOM 1350 O O . GLY A 1 179 ? -19.749 3.743 9.488 1.00 83.88 179 GLY A O 1
ATOM 1351 N N . MET A 1 180 ? -18.636 2.855 7.760 1.00 84.12 180 MET A N 1
ATOM 1352 C CA . MET A 1 180 ? -18.671 1.479 8.270 1.00 84.12 180 MET A CA 1
ATOM 1353 C C . MET A 1 180 ? -17.946 1.347 9.614 1.00 84.12 180 MET A C 1
ATOM 1355 O O . MET A 1 180 ? -18.449 0.684 10.526 1.00 84.12 180 MET A O 1
ATOM 1359 N N . ALA A 1 181 ? -16.798 2.006 9.784 1.00 81.75 181 ALA A N 1
ATOM 1360 C CA . ALA A 1 181 ? -16.090 2.043 11.062 1.00 81.75 181 ALA A CA 1
ATOM 1361 C C . ALA A 1 181 ? -16.939 2.708 12.165 1.00 81.75 181 ALA A C 1
ATOM 1363 O O . ALA A 1 181 ? -17.051 2.175 13.268 1.00 81.75 181 ALA A O 1
ATOM 1364 N N . CYS A 1 182 ? -17.611 3.822 11.867 1.00 83.88 182 CYS A N 1
ATOM 1365 C CA . CYS A 1 182 ? -18.517 4.493 12.801 1.00 83.88 182 CYS A CA 1
ATOM 1366 C C . CYS A 1 182 ? -19.740 3.635 13.155 1.00 83.88 182 CYS A C 1
ATOM 1368 O O . CYS A 1 182 ? -20.097 3.546 14.329 1.00 83.88 182 CYS A O 1
ATOM 1370 N N . VAL A 1 183 ? -20.360 2.969 12.175 1.00 84.50 183 VAL A N 1
ATOM 1371 C CA . VAL A 1 183 ? -21.515 2.078 12.392 1.00 84.50 183 VAL A CA 1
ATOM 1372 C C . VAL A 1 183 ? -21.123 0.883 13.256 1.00 84.50 183 VAL A C 1
ATOM 1374 O O . VAL A 1 183 ? -21.801 0.573 14.234 1.00 84.50 183 VAL A O 1
ATOM 1377 N N . THR A 1 184 ? -20.005 0.227 12.940 1.00 82.00 184 THR A N 1
ATOM 1378 C CA . THR A 1 184 ? -19.505 -0.906 13.736 1.00 82.00 184 THR A CA 1
ATOM 1379 C C . THR A 1 184 ? -19.113 -0.488 15.150 1.00 82.00 184 THR A C 1
ATOM 1381 O O . THR A 1 184 ? -19.380 -1.229 16.098 1.00 82.00 184 THR A O 1
ATOM 1384 N N . TRP A 1 185 ? -18.546 0.708 15.323 1.00 80.94 185 TRP A N 1
ATOM 1385 C CA . TRP A 1 185 ? -18.283 1.282 16.640 1.00 80.94 185 TRP A CA 1
ATOM 1386 C C . TRP A 1 185 ? -19.578 1.536 17.424 1.00 80.94 185 TRP A C 1
ATOM 1388 O O . TRP A 1 185 ? -19.702 1.083 18.564 1.00 80.94 185 TRP A O 1
ATOM 1398 N N . ALA A 1 186 ? -20.569 2.185 16.808 1.00 83.31 186 ALA A N 1
ATOM 1399 C CA . ALA A 1 186 ? -21.856 2.476 17.436 1.00 83.31 186 ALA A CA 1
ATOM 1400 C C . ALA A 1 186 ? -22.598 1.193 17.854 1.00 83.31 186 ALA A C 1
ATOM 1402 O O . ALA A 1 186 ? -23.049 1.091 18.994 1.00 83.31 186 ALA A O 1
ATOM 1403 N N . ALA A 1 187 ? -22.638 0.181 16.981 1.00 81.25 187 ALA A N 1
ATOM 1404 C CA . ALA A 1 187 ? -23.280 -1.110 17.242 1.00 81.25 187 ALA A CA 1
ATOM 1405 C C . ALA A 1 187 ? -22.596 -1.938 18.346 1.00 81.25 187 ALA A C 1
ATOM 1407 O O . ALA A 1 187 ? -23.217 -2.816 18.944 1.00 81.25 187 ALA A O 1
ATOM 1408 N N . ARG A 1 188 ? -21.304 -1.700 18.606 1.00 77.31 188 ARG A N 1
ATOM 1409 C CA . ARG A 1 188 ? -20.571 -2.337 19.712 1.00 77.31 188 ARG A CA 1
ATOM 1410 C C . ARG A 1 188 ? -20.756 -1.582 21.021 1.00 77.31 188 ARG A C 1
ATOM 1412 O O . ARG A 1 188 ? -20.853 -2.218 22.065 1.00 77.31 188 ARG A O 1
ATOM 1419 N N . ARG A 1 189 ? -20.862 -0.251 20.972 1.00 74.62 189 ARG A N 1
ATOM 1420 C CA . ARG A 1 189 ? -21.119 0.579 22.155 1.00 74.62 189 ARG A CA 1
ATOM 1421 C C . ARG A 1 189 ? -22.490 0.291 22.770 1.00 74.62 189 ARG A C 1
ATOM 1423 O O . ARG A 1 189 ? -22.602 0.278 23.986 1.00 74.62 189 ARG A O 1
ATOM 1430 N N . THR A 1 190 ? -23.499 0.004 21.950 1.00 63.91 190 THR A N 1
ATOM 1431 C CA . THR A 1 190 ? -24.849 -0.358 22.416 1.00 63.91 190 THR A CA 1
ATOM 1432 C C . THR A 1 190 ? -24.957 -1.760 23.013 1.00 63.91 190 THR A C 1
ATOM 1434 O O . THR A 1 190 ? -25.902 -2.015 23.741 1.00 63.91 190 THR A O 1
ATOM 1437 N N . LYS A 1 191 ? -24.012 -2.669 22.733 1.00 59.38 191 LYS A N 1
ATOM 1438 C CA . LYS A 1 191 ? -23.973 -4.022 23.324 1.00 59.38 191 LYS A CA 1
ATOM 1439 C C . LYS A 1 191 ? -23.171 -4.111 24.628 1.00 59.38 191 LYS A C 1
ATOM 1441 O O . LYS A 1 191 ? -23.157 -5.169 25.246 1.00 59.38 191 LYS A O 1
ATOM 1446 N N . ALA A 1 192 ? -22.445 -3.053 24.986 1.00 53.19 192 ALA A N 1
ATOM 1447 C CA . ALA A 1 192 ? -21.598 -2.986 26.179 1.00 53.19 192 ALA A CA 1
ATOM 1448 C C . ALA A 1 192 ? -22.252 -2.216 27.348 1.00 53.19 192 ALA A C 1
ATOM 1450 O O . ALA A 1 192 ? -21.596 -1.999 28.365 1.00 53.19 192 ALA A O 1
ATOM 1451 N N . VAL A 1 193 ? -23.508 -1.791 27.178 1.00 44.12 193 VAL A N 1
ATOM 1452 C CA . VAL A 1 193 ? -24.395 -1.212 28.200 1.00 44.12 193 VAL A CA 1
ATOM 1453 C C . VAL A 1 193 ? -25.494 -2.228 28.471 1.00 44.12 193 VAL A C 1
ATOM 1455 O O . VAL A 1 193 ? -25.838 -2.399 29.657 1.00 44.12 193 VAL A O 1
#

Sequence (193 aa):
MALSYVIALSIYLLIAWLVSSAQLESNYETPFIPLTQAVLGHAGGYAISALAVLLVVANLFSAIWGISRLVYSLASYGIAPRGLTVLSDGRPLRAVIAVTTFLLVAVALELSGLFSLERMLALAGQNFFILYLIAAACLWKLSGTFWHRLLASSSILVSGILLLQSSFAMLAYPIALVGMACVTWAARRTKAV